Protein AF-A0AAD8INX2-F1 (afdb_monomer_lite)

Organism: NCBI:txid360622

Foldseek 3Di:
DDDDDDDDPPDDDDDDDDDDDDDDDDDDDDDDDDCPVPPPVPDDDDDDDPDPDDPPPPPDPDDAQVSLVVLVVQQVVQDDPLDHDPPSLVVSCVVSVHDSVLSVLLSVQQVPDDPPDRRSGDPCVPVPDDDQDDQDPVLVVVDDPVQLQDLVSVCVSRVHDSVSSVVCQVPPPPRDHDDDPPDDDDDPVRPDD

InterPro domains:
  IPR056671 Domain of unknown function DUF7769 [PF24964] (63-115)

Sequence (193 aa):
MSLSHNFDLNLPPVEDNQEIFQNDEAYTEEEGSNNVHLFDLNIPLEDDSEEDHPPIIKRTNMLSNEERRLVYLALLRRSTNKKLRQGTIPDIAQLFSISKHTVSCIWKQSKNTRDGVVDVSHHKTKNCGRKRITIDREQFKSIPLSKRTTIRSLACATDVSKSALHRKVQSDDDIRRHTNPVKPLLKDANKKA

Secondary structure (DSSP, 8-state):
--------TT------------------------------TT----------PPP---------HHHHHHHHHHHHHTEETTEEPTTHHHHHHHHHT--HHHHHHHHHHHHT--SSS-----GGGTS-SPPPPPPPHHHHHHS-GGGGSSHHHHHHHHT--HHHHHHHHHH-TTSPPPP----PPPPGGGS--

pLDDT: mean 73.91, std 21.22, range [28.64, 96.44]

Radius of gyration: 34.99 Å; chains: 1; bounding box: 86×57×90 Å

Structure (mmCIF, N/CA/C/O backbone):
data_AF-A0AAD8INX2-F1
#
_entry.id   AF-A0AAD8INX2-F1
#
loop_
_atom_site.group_PDB
_atom_site.id
_atom_site.type_symbol
_atom_site.label_atom_id
_atom_site.label_alt_id
_atom_site.label_comp_id
_atom_site.label_asym_id
_atom_site.label_entity_id
_atom_site.label_seq_id
_atom_site.pdbx_PDB_ins_code
_atom_site.Cartn_x
_atom_site.Cartn_y
_atom_site.Cartn_z
_atom_site.occupancy
_atom_site.B_iso_or_equiv
_atom_site.auth_seq_id
_atom_site.auth_comp_id
_atom_site.auth_asym_id
_atom_site.auth_atom_id
_atom_site.pdbx_PDB_model_num
ATOM 1 N N . MET A 1 1 ? -20.392 17.658 -37.096 1.00 36.19 1 MET A N 1
ATOM 2 C CA . MET A 1 1 ? -20.262 19.131 -37.143 1.00 36.19 1 MET A CA 1
ATOM 3 C C . MET A 1 1 ? -18.885 19.489 -36.605 1.00 36.19 1 MET A C 1
ATOM 5 O O . MET A 1 1 ? -18.400 18.786 -35.729 1.00 36.19 1 MET A O 1
ATOM 9 N N . SER A 1 2 ? -18.219 20.431 -37.266 1.00 37.84 2 SER A N 1
ATOM 10 C CA . SER A 1 2 ? -16.765 20.605 -37.337 1.00 37.84 2 SER A CA 1
ATOM 11 C C . SER A 1 2 ? -16.081 21.064 -36.046 1.00 37.84 2 SER A C 1
ATOM 13 O O . SER A 1 2 ? -16.676 21.737 -35.211 1.00 37.84 2 SER A O 1
ATOM 15 N N . LEU A 1 3 ? -14.784 20.751 -35.962 1.00 41.69 3 LEU A N 1
ATOM 16 C CA . LEU A 1 3 ? -13.789 21.435 -35.135 1.00 41.69 3 LEU A CA 1
ATOM 17 C C . LEU A 1 3 ? -13.798 22.944 -35.429 1.00 41.69 3 LEU A C 1
ATOM 19 O O . LEU A 1 3 ? -13.676 23.334 -36.589 1.00 41.69 3 LEU A O 1
ATOM 23 N N . SER A 1 4 ? -13.854 23.777 -34.393 1.00 43.41 4 SER A N 1
ATOM 24 C CA . SER A 1 4 ? -13.372 25.160 -34.453 1.00 43.41 4 SER A CA 1
ATOM 25 C C . SER A 1 4 ? -12.186 25.295 -33.502 1.00 43.41 4 SER A C 1
ATOM 27 O O . SER A 1 4 ? -12.334 25.394 -32.284 1.00 43.41 4 SER A O 1
ATOM 29 N N . HIS A 1 5 ? -11.000 25.216 -34.095 1.00 47.69 5 HIS A N 1
ATOM 30 C CA . HIS A 1 5 ? -9.721 25.580 -33.506 1.00 47.69 5 HIS A CA 1
ATOM 31 C C . HIS A 1 5 ? -9.668 27.115 -33.512 1.00 47.69 5 HIS A C 1
ATOM 33 O O . HIS A 1 5 ? -9.623 27.712 -34.585 1.00 47.69 5 HIS A O 1
ATOM 39 N N . ASN A 1 6 ? -9.763 27.762 -32.349 1.00 43.44 6 ASN A N 1
ATOM 40 C CA . ASN A 1 6 ? -9.632 29.217 -32.269 1.00 43.44 6 ASN A CA 1
ATOM 41 C C . ASN A 1 6 ? -8.147 29.586 -32.347 1.00 43.44 6 ASN A C 1
ATOM 43 O O . ASN A 1 6 ? -7.390 29.338 -31.412 1.00 43.44 6 ASN A O 1
ATOM 47 N N . PHE A 1 7 ? -7.755 30.139 -33.492 1.00 44.44 7 PHE A N 1
ATOM 48 C CA . PHE A 1 7 ? -6.472 30.790 -33.737 1.00 44.44 7 PHE A CA 1
ATOM 49 C C . PHE A 1 7 ? -6.628 32.262 -33.328 1.00 44.44 7 PHE A C 1
ATOM 51 O O . PHE A 1 7 ? -7.460 32.964 -33.902 1.00 44.44 7 PHE A O 1
ATOM 58 N N . ASP A 1 8 ? -5.894 32.715 -32.313 1.00 62.09 8 ASP A N 1
ATOM 59 C CA . ASP A 1 8 ? -5.900 34.123 -31.906 1.00 62.09 8 ASP A CA 1
ATOM 60 C C . ASP A 1 8 ? -4.952 34.918 -32.817 1.00 62.09 8 ASP A C 1
ATOM 62 O O . ASP A 1 8 ? -3.753 34.647 -32.881 1.00 62.09 8 ASP A O 1
ATOM 66 N N . LEU A 1 9 ? -5.521 35.858 -33.572 1.00 51.78 9 LEU A N 1
ATOM 67 C CA . LEU A 1 9 ? -4.862 36.650 -34.616 1.00 51.78 9 LEU A CA 1
ATOM 68 C C . LEU A 1 9 ? -4.171 37.916 -34.082 1.00 51.78 9 LEU A C 1
ATOM 70 O O . LEU A 1 9 ? -3.700 38.722 -34.880 1.00 51.78 9 LEU A O 1
ATOM 74 N N . ASN A 1 10 ? -4.095 38.106 -32.762 1.00 56.38 10 ASN A N 1
ATOM 75 C CA . ASN A 1 10 ? -3.496 39.305 -32.164 1.00 56.38 10 ASN A CA 1
ATOM 76 C C . ASN A 1 10 ? -2.087 39.099 -31.591 1.00 56.38 10 ASN A C 1
ATOM 78 O O . ASN A 1 10 ? -1.625 39.918 -30.799 1.00 56.38 10 ASN A O 1
ATOM 82 N N . LEU A 1 11 ? -1.382 38.035 -31.983 1.00 53.94 11 LEU A N 1
ATOM 83 C CA . LEU A 1 11 ? 0.027 37.877 -31.633 1.00 53.94 11 LEU A CA 1
ATOM 84 C C . LEU A 1 11 ? 0.895 38.661 -32.639 1.00 53.94 11 LEU A C 1
ATOM 86 O O . LEU A 1 11 ? 0.900 38.302 -33.819 1.00 53.94 11 LEU A O 1
ATOM 90 N N . PRO A 1 12 ? 1.608 39.728 -32.230 1.00 52.81 12 PRO A N 1
ATOM 91 C CA . PRO A 1 12 ? 2.516 40.426 -33.131 1.00 52.81 12 PRO A CA 1
ATOM 92 C C . PRO A 1 12 ? 3.715 39.528 -33.496 1.00 52.81 12 PRO A C 1
ATOM 94 O O . PRO A 1 12 ? 4.142 38.708 -32.676 1.00 52.81 12 PRO A O 1
ATOM 97 N N . PRO A 1 13 ? 4.242 39.653 -34.726 1.00 46.38 13 PRO A N 1
ATOM 98 C CA . PRO A 1 13 ? 5.286 38.781 -35.251 1.00 46.38 13 PRO A CA 1
ATOM 99 C C . PRO A 1 13 ? 6.597 38.938 -34.472 1.00 46.38 13 PRO A C 1
ATOM 101 O O . PRO A 1 13 ? 7.020 40.045 -34.149 1.00 46.38 13 PRO A O 1
ATOM 104 N N . VAL A 1 14 ? 7.243 37.806 -34.191 1.00 50.34 14 VAL A N 1
ATOM 105 C CA . VAL A 1 14 ? 8.617 37.758 -33.685 1.00 50.34 14 VAL A CA 1
ATOM 106 C C . VAL A 1 14 ? 9.539 38.148 -34.836 1.00 50.34 14 VAL A C 1
ATOM 108 O O . VAL A 1 14 ? 9.618 37.425 -35.827 1.00 50.34 14 VAL A O 1
ATOM 111 N N . GLU A 1 15 ? 10.206 39.293 -34.720 1.00 42.84 15 GLU A N 1
ATOM 112 C CA . GLU A 1 15 ? 11.311 39.651 -35.607 1.00 42.84 15 GLU A CA 1
ATOM 113 C C . GLU A 1 15 ? 12.609 39.041 -35.069 1.00 42.84 15 GLU A C 1
ATOM 115 O O . GLU A 1 15 ? 13.118 39.434 -34.018 1.00 42.84 15 GLU A O 1
ATOM 120 N N . ASP A 1 16 ? 13.128 38.061 -35.807 1.00 42.16 16 ASP A N 1
ATOM 121 C CA . ASP A 1 16 ? 14.517 37.625 -35.728 1.00 42.16 16 ASP A CA 1
ATOM 122 C C . ASP A 1 16 ? 15.415 38.742 -36.275 1.00 42.16 16 ASP A C 1
ATOM 124 O O . ASP A 1 16 ? 15.343 39.061 -37.459 1.00 42.16 16 ASP A O 1
ATOM 128 N N . ASN A 1 17 ? 16.305 39.288 -35.445 1.00 36.12 17 ASN A N 1
ATOM 129 C CA . ASN A 1 17 ? 17.474 40.031 -35.914 1.00 36.12 17 ASN A CA 1
ATOM 130 C C . ASN A 1 17 ? 18.717 39.566 -35.143 1.00 36.12 17 ASN A C 1
ATOM 132 O O . ASN A 1 17 ? 18.840 39.761 -33.933 1.00 36.12 17 ASN A O 1
ATOM 136 N N . GLN A 1 18 ? 19.628 38.921 -35.873 1.00 40.44 18 GLN A N 1
ATOM 137 C CA . GLN A 1 18 ? 21.014 38.667 -35.483 1.00 40.44 18 GLN A CA 1
ATOM 138 C C . GLN A 1 18 ? 21.869 39.881 -35.872 1.00 40.44 18 GLN A C 1
ATOM 140 O O . GLN A 1 18 ? 21.828 40.264 -37.032 1.00 40.44 18 GLN A O 1
ATOM 145 N N . GLU A 1 19 ? 22.669 40.418 -34.945 1.00 34.19 19 GLU A N 1
ATOM 146 C CA . GLU A 1 19 ? 23.957 41.116 -35.172 1.00 34.19 19 GLU A CA 1
ATOM 147 C C . GLU A 1 19 ? 24.598 41.354 -33.784 1.00 34.19 19 GLU A C 1
ATOM 149 O O . GLU A 1 19 ? 24.021 42.012 -32.925 1.00 34.19 19 GLU A O 1
ATOM 154 N N . ILE A 1 20 ? 25.573 40.538 -33.365 1.00 35.97 20 ILE A N 1
ATOM 155 C CA . ILE A 1 20 ? 27.030 40.788 -33.405 1.00 35.97 20 ILE A CA 1
ATOM 156 C C . ILE A 1 20 ? 27.416 42.188 -32.902 1.00 35.97 20 ILE A C 1
ATOM 158 O O . ILE A 1 20 ? 27.349 43.146 -33.657 1.00 35.97 20 ILE A O 1
ATOM 162 N N . PHE A 1 21 ? 27.960 42.272 -31.682 1.00 30.06 21 PHE A N 1
ATOM 163 C CA . PHE A 1 21 ? 29.012 43.238 -31.356 1.00 30.06 21 PHE A CA 1
ATOM 164 C C . PHE A 1 21 ? 30.047 42.599 -30.426 1.00 30.06 21 PHE A C 1
ATOM 166 O O . PHE A 1 21 ? 29.717 41.948 -29.435 1.00 30.06 21 PHE A O 1
ATOM 173 N N . GLN A 1 22 ? 31.298 42.763 -30.845 1.00 34.19 22 GLN A N 1
ATOM 174 C CA . GLN A 1 22 ? 32.538 42.344 -30.208 1.00 34.19 22 GLN A CA 1
ATOM 175 C C . GLN A 1 22 ? 32.698 42.962 -28.817 1.00 34.19 22 GLN A C 1
ATOM 177 O O . GLN A 1 22 ? 32.300 44.104 -28.617 1.00 34.19 22 GLN A O 1
ATOM 182 N N . ASN A 1 23 ? 33.349 42.231 -27.910 1.00 37.22 23 ASN A N 1
ATOM 183 C CA . ASN A 1 23 ? 34.320 42.794 -26.973 1.00 37.22 23 ASN A CA 1
ATOM 184 C C . ASN A 1 23 ? 35.312 41.691 -26.575 1.00 37.22 23 ASN A C 1
ATOM 186 O O . ASN A 1 23 ? 34.950 40.712 -25.923 1.00 37.22 23 ASN A O 1
ATOM 190 N N . ASP A 1 24 ? 36.544 41.873 -27.040 1.00 36.56 24 ASP A N 1
ATOM 191 C CA . ASP A 1 24 ? 37.751 41.155 -26.648 1.00 36.56 24 ASP A CA 1
ATOM 192 C C . ASP A 1 24 ? 38.276 41.698 -25.303 1.00 36.56 24 ASP A C 1
ATOM 194 O O . ASP A 1 24 ? 38.221 42.905 -25.096 1.00 36.56 24 ASP A O 1
ATOM 198 N N . GLU A 1 25 ? 38.786 40.812 -24.432 1.00 39.31 25 GLU A N 1
ATOM 199 C CA . GLU A 1 25 ? 39.902 40.969 -23.454 1.00 39.31 25 GLU A CA 1
ATOM 200 C C . GLU A 1 25 ? 39.732 39.907 -22.339 1.00 39.31 25 GLU A C 1
ATOM 202 O O . GLU A 1 25 ? 38.832 40.000 -21.514 1.00 39.31 25 GLU A O 1
ATOM 207 N N . ALA A 1 26 ? 40.351 38.722 -22.410 1.00 38.25 26 ALA A N 1
ATOM 208 C CA . ALA A 1 26 ? 41.757 38.353 -22.162 1.00 38.25 26 ALA A CA 1
ATOM 209 C C . ALA A 1 26 ? 42.073 37.953 -20.693 1.00 38.25 26 ALA A C 1
ATOM 211 O O . ALA A 1 26 ? 41.695 38.644 -19.757 1.00 38.25 26 ALA A O 1
ATOM 212 N N . TYR A 1 27 ? 42.863 36.867 -20.578 1.00 28.64 27 TYR A N 1
ATOM 213 C CA . TYR A 1 27 ? 43.728 36.392 -19.471 1.00 28.64 27 TYR A CA 1
ATOM 214 C C . TYR A 1 27 ? 43.384 35.100 -18.671 1.00 28.64 27 TYR A C 1
ATOM 216 O O . TYR A 1 27 ? 42.671 35.118 -17.675 1.00 28.64 27 TYR A O 1
ATOM 224 N N . THR A 1 28 ? 44.073 34.023 -19.109 1.00 35.16 28 THR A N 1
ATOM 225 C CA . THR A 1 28 ? 44.865 32.975 -18.390 1.00 35.16 28 THR A CA 1
ATOM 226 C C . THR A 1 28 ? 44.221 31.909 -17.476 1.00 35.16 28 THR A C 1
ATOM 228 O O . THR A 1 28 ? 43.770 32.207 -16.377 1.00 35.16 28 THR A O 1
ATOM 231 N N . GLU A 1 29 ? 44.275 30.639 -17.936 1.00 36.59 29 GLU A N 1
ATOM 232 C CA . GLU A 1 29 ? 45.078 29.499 -17.394 1.00 36.59 29 GLU A CA 1
ATOM 233 C C . GLU A 1 29 ? 45.686 29.709 -15.984 1.00 36.59 29 GLU A C 1
ATOM 235 O O . GLU A 1 29 ? 46.294 30.742 -15.738 1.00 36.59 29 GLU A O 1
ATOM 240 N N . GLU A 1 30 ? 45.633 28.818 -14.988 1.00 36.62 30 GLU A N 1
ATOM 241 C CA . GLU A 1 30 ? 45.786 27.355 -14.927 1.00 36.62 30 GLU A CA 1
ATOM 242 C C . GLU A 1 30 ? 45.626 26.914 -13.444 1.00 36.62 30 GLU A C 1
ATOM 244 O O . GLU A 1 30 ? 45.461 27.753 -12.555 1.00 36.62 30 GLU A O 1
ATOM 249 N N . GLU A 1 31 ? 45.781 25.610 -13.199 1.00 34.22 31 GLU A N 1
ATOM 250 C CA . GLU A 1 31 ? 46.030 24.936 -11.911 1.00 34.22 31 GLU A CA 1
ATOM 251 C C . GLU A 1 31 ? 44.830 24.444 -11.086 1.00 34.22 31 GLU A C 1
ATOM 253 O O . GLU A 1 31 ? 44.080 25.165 -10.423 1.00 34.22 31 GLU A O 1
ATOM 258 N N . GLY A 1 32 ? 44.732 23.115 -11.047 1.00 39.78 32 GLY A N 1
ATOM 259 C CA . GLY A 1 32 ? 43.948 22.409 -10.056 1.00 39.78 32 GLY A CA 1
ATOM 260 C C . GLY A 1 32 ? 44.499 22.590 -8.644 1.00 39.78 32 GLY A C 1
ATOM 261 O O . GLY A 1 32 ? 45.693 22.745 -8.404 1.00 39.78 32 GLY A O 1
ATOM 262 N N . SER A 1 33 ? 43.614 22.450 -7.667 1.00 32.44 33 SER A N 1
ATOM 263 C CA . SER A 1 33 ? 44.009 21.945 -6.362 1.00 32.44 33 SER A CA 1
ATOM 264 C C . SER A 1 33 ? 42.824 21.341 -5.642 1.00 32.44 33 SER A C 1
ATOM 266 O O . SER A 1 33 ? 41.739 21.909 -5.534 1.00 32.44 33 SER A O 1
ATOM 268 N N . ASN A 1 34 ? 43.085 20.133 -5.160 1.00 42.56 34 ASN A N 1
ATOM 269 C CA . ASN A 1 34 ? 42.299 19.400 -4.195 1.00 42.56 34 ASN A CA 1
ATOM 270 C C . ASN A 1 34 ? 41.909 20.325 -3.042 1.00 42.56 34 ASN A C 1
ATOM 272 O O . ASN A 1 34 ? 42.786 20.798 -2.325 1.00 42.56 34 ASN A O 1
ATOM 276 N N . ASN A 1 35 ? 40.614 20.515 -2.802 1.00 32.94 35 ASN A N 1
ATOM 277 C CA . ASN A 1 35 ? 40.170 20.996 -1.503 1.00 32.94 35 ASN A CA 1
ATOM 278 C C . ASN A 1 35 ? 39.563 19.819 -0.743 1.00 32.94 35 ASN A C 1
ATOM 280 O O . ASN A 1 35 ? 38.354 19.594 -0.708 1.00 32.94 35 ASN A O 1
ATOM 284 N N . VAL A 1 36 ? 40.467 19.015 -0.177 1.00 37.38 36 VAL A N 1
ATOM 285 C CA . VAL A 1 36 ? 40.175 18.258 1.035 1.00 37.38 36 VAL A CA 1
ATOM 286 C C . VAL A 1 36 ? 39.813 19.326 2.058 1.00 37.38 36 VAL A C 1
ATOM 288 O O . VAL A 1 36 ? 40.704 19.969 2.604 1.00 37.38 36 VAL A O 1
ATOM 291 N N . HIS A 1 37 ? 38.517 19.575 2.250 1.00 40.03 37 HIS A N 1
ATOM 292 C CA . HIS A 1 37 ? 38.049 20.481 3.289 1.00 40.03 37 HIS A CA 1
ATOM 293 C C . HIS A 1 37 ? 38.367 19.823 4.633 1.00 40.03 37 HIS A C 1
ATOM 295 O O . HIS A 1 37 ? 37.589 19.041 5.184 1.00 40.03 37 HIS A O 1
ATOM 301 N N . LEU A 1 38 ? 39.587 20.084 5.090 1.00 37.12 38 LEU A N 1
ATOM 302 C CA . LEU A 1 38 ? 40.112 19.793 6.405 1.00 37.12 38 LEU A CA 1
ATOM 303 C C . LEU A 1 38 ? 39.133 20.418 7.402 1.00 37.12 38 LEU A C 1
ATOM 305 O O . LEU A 1 38 ? 39.042 21.635 7.511 1.00 37.12 38 LEU A O 1
ATOM 309 N N . PHE A 1 39 ? 38.317 19.577 8.037 1.00 35.44 39 PHE A N 1
ATOM 310 C CA . PHE A 1 39 ? 37.415 19.980 9.110 1.00 35.44 39 PHE A CA 1
ATOM 311 C C . PHE A 1 39 ? 38.264 20.490 10.279 1.00 35.44 39 PHE A C 1
ATOM 313 O O . PHE A 1 39 ? 38.694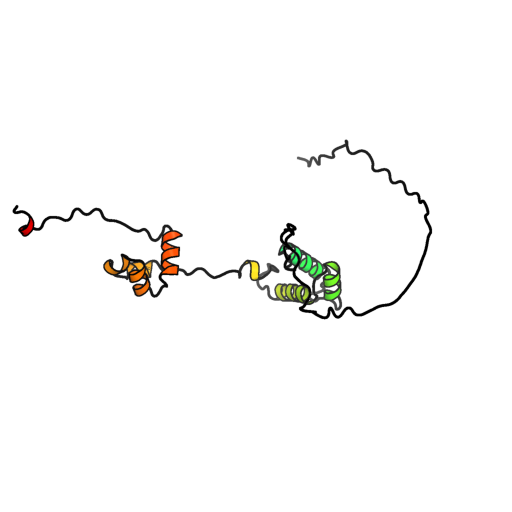 19.709 11.127 1.00 35.44 39 PHE A O 1
ATOM 320 N N . ASP A 1 40 ? 38.534 21.791 10.294 1.00 44.66 40 ASP A N 1
ATOM 321 C CA . ASP A 1 40 ? 39.077 22.482 11.452 1.00 44.66 40 ASP A CA 1
ATOM 322 C C . ASP A 1 40 ? 37.907 22.824 12.386 1.00 44.66 40 ASP A C 1
ATOM 324 O O . ASP A 1 40 ? 37.022 23.612 12.056 1.00 44.66 40 ASP A O 1
ATOM 328 N N . LEU A 1 41 ? 37.856 22.149 13.534 1.00 44.00 41 LEU A N 1
ATOM 329 C CA . LEU A 1 41 ? 36.779 22.233 14.530 1.00 44.00 41 LEU A CA 1
ATOM 330 C C . LEU A 1 41 ? 36.831 23.516 15.374 1.00 44.00 41 LEU A C 1
ATOM 332 O O . LEU A 1 41 ? 36.110 23.615 16.365 1.00 44.00 41 LEU A O 1
ATOM 336 N N . ASN A 1 42 ? 37.677 24.479 15.008 1.00 52.84 42 ASN A N 1
ATOM 337 C CA . ASN A 1 42 ? 37.974 25.636 15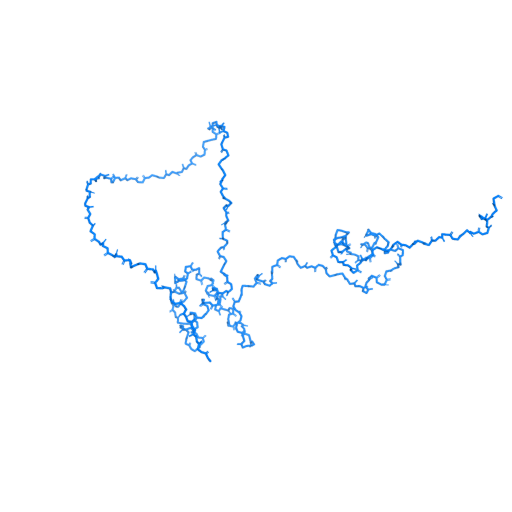.842 1.00 52.84 42 ASN A CA 1
ATOM 338 C C . ASN A 1 42 ? 37.598 26.993 15.229 1.00 52.84 42 ASN A C 1
ATOM 340 O O . ASN A 1 42 ? 38.103 28.016 15.686 1.00 52.84 42 ASN A O 1
ATOM 344 N N . ILE A 1 43 ? 36.695 27.030 14.244 1.00 48.00 43 ILE A N 1
ATOM 345 C CA . ILE A 1 43 ? 36.092 28.292 13.790 1.00 48.00 43 ILE A CA 1
ATOM 346 C C . ILE A 1 43 ? 34.903 28.629 14.710 1.00 48.00 43 ILE A C 1
ATOM 348 O O . ILE A 1 43 ? 33.956 27.839 14.778 1.00 48.00 43 ILE A O 1
ATOM 352 N N . PRO A 1 44 ? 34.936 29.763 15.438 1.00 42.09 44 PRO A N 1
ATOM 353 C CA . PRO A 1 44 ? 33.827 30.210 16.275 1.00 42.09 44 PRO A CA 1
ATOM 354 C C . PRO A 1 44 ? 32.563 30.445 15.440 1.00 42.09 44 PRO A C 1
ATOM 356 O O . PRO A 1 44 ? 32.613 31.092 14.398 1.00 42.09 44 PRO A O 1
ATOM 359 N N . LEU A 1 45 ? 31.438 29.899 15.905 1.00 47.72 45 LEU A N 1
ATOM 360 C CA . LEU A 1 45 ? 30.111 30.124 15.333 1.00 47.72 45 LEU A CA 1
ATOM 361 C C . LEU A 1 45 ? 29.740 31.602 15.496 1.00 47.72 45 LEU A C 1
ATOM 363 O O . LEU A 1 45 ? 29.472 32.041 16.615 1.00 47.72 45 LEU A O 1
ATOM 367 N N . GLU A 1 46 ? 29.746 32.350 14.395 1.00 49.94 46 GLU A N 1
ATOM 368 C CA . GLU A 1 46 ? 29.129 33.674 14.336 1.00 49.94 46 GLU A CA 1
ATOM 369 C C . GLU A 1 46 ? 27.649 33.569 13.938 1.00 49.94 46 GLU A C 1
ATOM 371 O O . GLU A 1 46 ? 27.231 32.658 13.225 1.00 49.94 46 GLU A O 1
ATOM 376 N N . ASP A 1 47 ? 26.905 34.504 14.516 1.00 43.91 47 ASP A N 1
ATOM 377 C CA . ASP A 1 47 ? 25.474 34.587 14.802 1.00 43.91 47 ASP A CA 1
ATOM 378 C C . ASP A 1 47 ? 24.514 34.572 13.591 1.00 43.91 47 ASP A C 1
ATOM 380 O O . ASP A 1 47 ? 24.877 34.834 12.444 1.00 43.91 47 ASP A O 1
ATOM 384 N N . ASP A 1 48 ? 23.260 34.278 13.925 1.00 48.22 48 ASP A N 1
ATOM 385 C CA . ASP A 1 48 ? 22.059 34.035 13.135 1.00 48.22 48 ASP A CA 1
ATOM 386 C C . ASP A 1 48 ? 21.794 35.005 11.960 1.00 48.22 48 ASP A C 1
ATOM 388 O O . ASP A 1 48 ? 21.555 36.201 12.130 1.00 48.22 48 ASP A O 1
ATOM 392 N N . SER A 1 49 ? 21.652 34.449 10.752 1.00 44.75 49 SER A N 1
ATOM 393 C CA . SER A 1 49 ? 20.697 34.978 9.767 1.00 44.75 49 SER A CA 1
ATOM 394 C C . SER A 1 49 ? 19.887 33.829 9.159 1.00 44.75 49 SER A C 1
ATOM 396 O O . SER A 1 49 ? 20.408 32.957 8.463 1.00 44.75 49 SER A O 1
ATOM 398 N N . GLU A 1 50 ? 18.594 33.803 9.491 1.00 56.22 50 GLU A N 1
ATOM 399 C CA . GLU A 1 50 ? 17.589 32.886 8.950 1.00 56.22 50 GLU A CA 1
ATOM 400 C C . GLU A 1 50 ? 17.358 33.179 7.456 1.00 56.22 50 GLU A C 1
ATOM 402 O O . GLU A 1 50 ? 16.440 33.902 7.076 1.00 56.22 50 GLU A O 1
ATOM 407 N N . GLU A 1 51 ? 18.197 32.631 6.580 1.00 49.66 51 GLU A N 1
ATOM 408 C CA . GLU A 1 51 ? 17.879 32.563 5.153 1.00 49.66 51 GLU A CA 1
ATOM 409 C C . GLU A 1 51 ? 16.860 31.432 4.933 1.00 49.66 51 GLU A C 1
ATOM 411 O O . GLU A 1 51 ? 17.175 30.243 5.054 1.00 49.66 51 GLU A O 1
ATOM 416 N N . ASP A 1 52 ? 15.619 31.817 4.617 1.00 57.69 52 ASP A N 1
ATOM 417 C CA . ASP A 1 52 ? 14.505 30.957 4.200 1.00 57.69 52 ASP A CA 1
ATOM 418 C C . ASP A 1 52 ? 14.878 30.173 2.924 1.00 57.69 52 ASP A C 1
ATOM 420 O O . ASP A 1 52 ? 14.498 30.497 1.794 1.00 57.69 52 ASP A O 1
ATOM 424 N N . HIS A 1 53 ? 15.651 29.100 3.079 1.00 54.34 53 HIS A N 1
ATOM 425 C CA . HIS A 1 53 ? 15.915 28.183 1.984 1.00 54.34 53 HIS A CA 1
ATOM 426 C C . HIS A 1 53 ? 14.612 27.449 1.625 1.00 54.34 53 HIS A C 1
ATOM 428 O O . HIS A 1 53 ? 14.059 26.726 2.464 1.00 54.34 53 HIS A O 1
ATOM 434 N N . PRO A 1 54 ? 14.109 27.571 0.377 1.00 61.16 54 PRO A N 1
ATOM 435 C CA . PRO A 1 54 ? 12.901 26.872 -0.037 1.00 61.16 54 PRO A CA 1
ATOM 436 C C . PRO A 1 54 ? 13.095 25.366 0.166 1.00 61.16 54 PRO A C 1
ATOM 438 O O . PRO A 1 54 ? 14.205 24.859 -0.040 1.00 61.16 54 PRO A O 1
ATOM 441 N N . PRO A 1 55 ? 12.041 24.621 0.552 1.00 56.56 55 PRO A N 1
ATOM 442 C CA . PRO A 1 55 ? 12.176 23.207 0.850 1.00 56.56 55 PRO A CA 1
ATOM 443 C C . PRO A 1 55 ? 12.801 22.513 -0.356 1.00 56.56 55 PRO A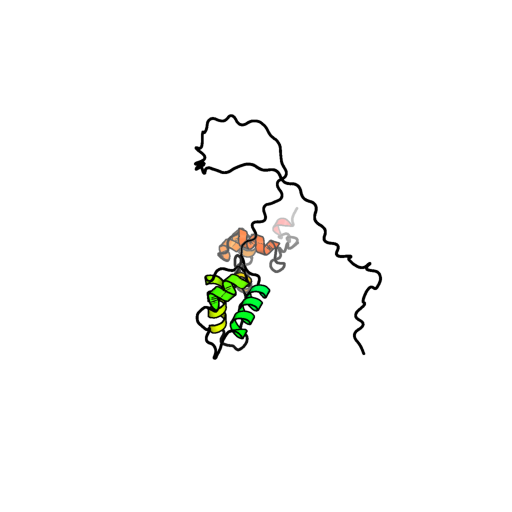 C 1
ATOM 445 O O . PRO A 1 55 ? 12.220 22.486 -1.443 1.00 56.56 55 PRO A O 1
ATOM 448 N N . ILE A 1 56 ? 13.999 21.955 -0.168 1.00 55.19 56 ILE A N 1
ATOM 449 C CA . ILE A 1 56 ? 14.676 21.151 -1.183 1.00 55.19 56 ILE A CA 1
ATOM 450 C C . ILE A 1 56 ? 13.827 19.892 -1.369 1.00 55.19 56 ILE A C 1
ATOM 452 O O . ILE A 1 56 ? 14.028 18.866 -0.711 1.00 55.19 56 ILE A O 1
ATOM 456 N N . ILE A 1 57 ? 12.833 19.962 -2.257 1.00 57.53 57 ILE A N 1
ATOM 457 C CA . ILE A 1 57 ? 12.057 18.803 -2.679 1.00 57.53 57 ILE A CA 1
ATOM 458 C C . ILE A 1 57 ? 13.028 17.940 -3.477 1.00 57.53 57 ILE A C 1
ATOM 460 O O . ILE A 1 57 ? 13.225 18.128 -4.679 1.00 57.53 57 ILE A O 1
ATOM 464 N N . LYS A 1 58 ? 13.657 16.979 -2.796 1.00 52.88 58 LYS A N 1
ATOM 465 C CA . LYS A 1 58 ? 14.400 15.903 -3.445 1.00 52.88 58 LYS A CA 1
ATOM 466 C C . LYS A 1 58 ? 13.394 15.123 -4.284 1.00 52.88 58 LYS A C 1
ATOM 468 O O . LYS A 1 58 ? 12.724 14.220 -3.782 1.00 52.88 58 LYS A O 1
ATOM 473 N N . ARG A 1 59 ? 13.253 15.492 -5.559 1.00 53.44 59 ARG A N 1
ATOM 474 C CA . ARG A 1 59 ? 12.497 14.707 -6.532 1.00 53.44 59 ARG A CA 1
ATOM 475 C C . ARG A 1 59 ? 13.153 13.337 -6.552 1.00 53.44 59 ARG A C 1
ATOM 477 O O . ARG A 1 59 ? 14.277 13.181 -7.021 1.00 53.44 59 ARG A O 1
ATOM 484 N N . THR A 1 60 ? 12.495 12.336 -5.976 1.00 58.31 60 THR A N 1
ATOM 485 C CA . THR A 1 60 ? 12.931 10.960 -6.183 1.00 58.31 60 THR A CA 1
ATOM 486 C C . THR A 1 60 ? 12.919 10.741 -7.691 1.00 58.31 60 THR A C 1
ATOM 488 O O . THR A 1 60 ? 11.895 11.029 -8.306 1.00 58.31 60 THR A O 1
ATOM 491 N N . ASN A 1 61 ? 14.018 10.253 -8.276 1.00 68.25 61 ASN A N 1
ATOM 492 C CA . ASN A 1 61 ? 14.143 9.857 -9.691 1.00 68.25 61 ASN A CA 1
ATOM 493 C C . ASN A 1 61 ? 13.224 8.657 -10.037 1.00 68.25 61 ASN A C 1
ATOM 495 O O . ASN A 1 61 ? 13.644 7.654 -10.615 1.00 68.25 61 ASN A O 1
ATOM 499 N N . MET A 1 62 ? 11.968 8.699 -9.599 1.00 79.94 62 MET A N 1
ATOM 500 C CA . MET A 1 62 ? 10.946 7.704 -9.850 1.00 79.94 62 MET A CA 1
ATOM 501 C C . MET A 1 62 ? 10.161 8.128 -11.080 1.00 79.94 62 MET A C 1
ATOM 503 O O . MET A 1 62 ? 9.435 9.114 -11.056 1.00 79.94 62 MET A O 1
ATOM 507 N N . LEU A 1 63 ? 10.302 7.333 -12.135 1.00 86.94 63 LEU A N 1
ATOM 508 C CA . LEU A 1 63 ? 9.578 7.518 -13.381 1.00 86.94 63 LEU A CA 1
ATOM 509 C C . LEU A 1 63 ? 8.070 7.347 -13.150 1.00 86.94 63 LEU A C 1
ATOM 511 O O . LEU A 1 63 ? 7.645 6.329 -12.581 1.00 86.94 63 LEU A O 1
ATOM 515 N N . SER A 1 64 ? 7.274 8.314 -13.602 1.00 90.62 64 SER A N 1
ATOM 516 C CA . SER A 1 64 ? 5.814 8.241 -13.551 1.00 90.62 64 SER A CA 1
ATOM 517 C C . SER A 1 64 ? 5.289 7.083 -14.408 1.00 90.62 64 SER A C 1
ATOM 519 O O . SER A 1 64 ? 5.971 6.559 -15.291 1.00 90.62 64 SER A O 1
ATOM 521 N N . ASN A 1 65 ? 4.052 6.650 -14.155 1.00 91.69 65 ASN A N 1
ATOM 522 C CA . ASN A 1 65 ? 3.460 5.543 -14.911 1.00 91.69 65 ASN A CA 1
ATOM 523 C C . ASN A 1 65 ? 3.297 5.866 -16.403 1.00 91.69 65 ASN A C 1
ATOM 525 O O . ASN A 1 65 ? 3.461 4.969 -17.229 1.00 91.69 65 ASN A O 1
ATOM 529 N N . GLU A 1 66 ? 3.034 7.129 -16.743 1.00 92.31 66 GLU A N 1
ATOM 530 C CA . GLU A 1 66 ? 2.924 7.567 -18.136 1.00 92.31 66 GLU A CA 1
ATOM 531 C C . GLU A 1 66 ? 4.289 7.537 -18.829 1.00 92.31 66 GLU A C 1
ATOM 533 O O . GLU A 1 66 ? 4.446 6.922 -19.880 1.00 92.31 66 GLU A O 1
ATOM 538 N N . GLU A 1 67 ? 5.331 8.070 -18.192 1.00 92.94 67 GLU A N 1
ATOM 539 C CA . GLU A 1 67 ? 6.694 8.007 -18.729 1.00 92.94 67 GLU A CA 1
ATOM 540 C C . GLU A 1 67 ? 7.192 6.556 -18.880 1.00 92.94 67 GLU A C 1
ATOM 542 O O . GLU A 1 67 ? 7.809 6.205 -19.888 1.00 92.94 67 GLU A O 1
ATOM 547 N N . ARG A 1 68 ? 6.866 5.663 -17.931 1.00 94.31 68 ARG A N 1
ATOM 548 C CA . ARG A 1 68 ? 7.151 4.217 -18.053 1.00 94.31 68 ARG A CA 1
ATOM 549 C C . ARG A 1 68 ? 6.466 3.606 -19.273 1.00 94.31 68 ARG A C 1
ATOM 551 O O . ARG A 1 68 ? 7.064 2.766 -19.953 1.00 94.31 68 ARG A O 1
ATOM 558 N N . ARG A 1 69 ? 5.234 4.029 -19.563 1.00 94.38 69 ARG A N 1
ATOM 559 C CA . ARG A 1 69 ? 4.485 3.609 -20.750 1.00 94.38 69 ARG A CA 1
ATOM 560 C C . ARG A 1 69 ? 5.130 4.134 -22.032 1.00 94.38 69 ARG A C 1
ATOM 562 O O . ARG A 1 69 ? 5.281 3.359 -22.974 1.00 94.38 69 ARG A O 1
ATOM 569 N N . LEU A 1 70 ? 5.583 5.386 -22.061 1.00 95.19 70 LEU A N 1
ATOM 570 C CA . LEU A 1 70 ? 6.304 5.958 -23.205 1.00 95.19 70 LEU A CA 1
ATOM 571 C C . LEU A 1 70 ? 7.610 5.207 -23.498 1.00 95.19 70 LEU A C 1
ATOM 573 O O . LEU A 1 70 ? 7.864 4.840 -24.648 1.00 95.19 70 LEU A O 1
ATOM 577 N N . VAL A 1 71 ? 8.394 4.893 -22.461 1.00 95.62 71 VAL A N 1
ATOM 578 C CA . VAL A 1 71 ? 9.609 4.066 -22.582 1.00 95.62 71 VAL A CA 1
ATOM 579 C C . VAL A 1 71 ? 9.276 2.684 -23.148 1.00 95.62 71 VAL A C 1
ATOM 581 O O . VAL A 1 71 ? 9.969 2.185 -24.037 1.00 95.62 71 VAL A O 1
ATOM 584 N N . TYR A 1 72 ? 8.190 2.070 -22.676 1.00 94.75 72 TYR A N 1
ATOM 585 C CA . TYR A 1 72 ? 7.724 0.791 -23.201 1.00 94.75 72 TYR A CA 1
ATOM 586 C C . TYR A 1 72 ? 7.323 0.869 -24.683 1.00 94.75 72 TYR A C 1
ATOM 588 O O . TYR A 1 72 ? 7.733 0.016 -25.470 1.00 94.75 72 TYR A O 1
ATOM 596 N N . LEU A 1 73 ? 6.588 1.903 -25.097 1.00 94.44 73 LEU A N 1
ATOM 597 C CA . LEU A 1 73 ? 6.224 2.104 -26.503 1.00 94.44 73 LEU A CA 1
ATOM 598 C C . LEU A 1 73 ? 7.460 2.326 -27.387 1.00 94.44 73 LEU A C 1
ATOM 600 O O . LEU A 1 73 ? 7.524 1.796 -28.497 1.00 94.44 73 LEU A O 1
ATOM 604 N N . ALA A 1 74 ? 8.467 3.056 -26.899 1.00 95.00 74 ALA A N 1
ATOM 605 C CA . ALA A 1 74 ? 9.737 3.237 -27.602 1.00 95.00 74 ALA A CA 1
ATOM 606 C C . ALA A 1 74 ? 10.500 1.910 -27.773 1.00 95.00 74 ALA A C 1
ATOM 608 O O . ALA A 1 74 ? 11.007 1.626 -28.861 1.00 95.00 74 ALA A O 1
ATOM 609 N N . LEU A 1 75 ? 10.529 1.068 -26.732 1.00 94.62 75 LEU A N 1
ATOM 610 C CA . LEU A 1 75 ? 11.081 -0.291 -26.801 1.00 94.62 75 LEU A CA 1
ATOM 611 C C . LEU A 1 75 ? 10.319 -1.154 -27.811 1.00 94.62 75 LEU A C 1
ATOM 613 O O . LEU A 1 75 ? 10.939 -1.867 -28.598 1.00 94.62 75 LEU A O 1
ATOM 617 N N . LEU A 1 76 ? 8.986 -1.073 -27.805 1.00 93.00 76 LEU A N 1
ATOM 618 C CA . LEU A 1 76 ? 8.125 -1.857 -28.684 1.00 93.00 76 LEU A CA 1
ATOM 619 C C . LEU A 1 76 ? 8.343 -1.497 -30.157 1.00 93.00 76 LEU A C 1
ATOM 621 O O . LEU A 1 76 ? 8.510 -2.398 -30.973 1.00 93.00 76 LEU A O 1
ATOM 625 N N . ARG A 1 77 ? 8.441 -0.201 -30.482 1.00 92.81 77 ARG A N 1
ATOM 626 C CA . ARG A 1 77 ? 8.744 0.287 -31.842 1.00 92.81 77 ARG A CA 1
ATOM 627 C C . ARG A 1 77 ? 10.088 -0.216 -32.375 1.00 92.81 77 ARG A C 1
ATOM 629 O O . ARG A 1 77 ? 10.226 -0.423 -33.574 1.00 92.81 77 ARG A O 1
ATOM 636 N N . ARG A 1 78 ? 11.078 -0.412 -31.497 1.00 92.44 78 ARG A N 1
ATOM 637 C CA . ARG A 1 78 ? 12.419 -0.917 -31.850 1.00 92.44 78 ARG A CA 1
ATOM 638 C C . ARG A 1 78 ? 12.546 -2.444 -31.717 1.00 92.44 78 ARG A C 1
ATOM 640 O O . ARG A 1 78 ? 13.597 -3.006 -32.031 1.00 92.44 78 ARG A O 1
ATOM 647 N N . SER A 1 79 ? 11.502 -3.132 -31.248 1.00 90.12 79 SER A N 1
ATOM 648 C CA . SER A 1 79 ? 11.480 -4.588 -31.101 1.00 90.12 79 SER A CA 1
ATOM 649 C C . SER A 1 79 ? 11.088 -5.262 -32.413 1.00 90.12 79 SER A C 1
ATOM 651 O O . SER A 1 79 ? 10.187 -4.823 -33.117 1.00 90.12 79 SER A O 1
ATOM 653 N N . THR A 1 80 ? 11.734 -6.386 -32.721 1.00 88.50 80 THR A N 1
ATOM 654 C CA . THR A 1 80 ? 11.340 -7.271 -33.826 1.00 88.50 80 THR A CA 1
ATOM 655 C C . THR A 1 80 ? 11.067 -8.657 -33.251 1.00 88.50 80 THR A C 1
ATOM 657 O O . THR A 1 80 ? 11.838 -9.149 -32.427 1.00 88.50 80 THR A O 1
ATOM 660 N N . ASN A 1 81 ? 9.941 -9.279 -33.614 1.00 82.25 81 ASN A N 1
ATOM 661 C CA . ASN A 1 81 ? 9.567 -10.627 -33.152 1.00 82.25 81 ASN A CA 1
ATOM 662 C C . ASN A 1 81 ? 9.632 -10.815 -31.619 1.00 82.25 81 ASN A C 1
ATOM 664 O O . ASN A 1 81 ? 10.140 -11.823 -31.125 1.00 82.25 81 ASN A O 1
ATOM 668 N N . LYS A 1 82 ? 9.152 -9.827 -30.845 1.00 79.75 82 LYS A N 1
ATOM 669 C CA . LYS A 1 82 ? 9.158 -9.828 -29.362 1.00 79.75 82 LYS A CA 1
ATOM 670 C C . LYS A 1 82 ? 10.564 -9.891 -28.729 1.00 79.75 82 LYS A C 1
ATOM 672 O O . LYS A 1 82 ? 10.718 -10.198 -27.539 1.00 79.75 82 LYS A O 1
ATOM 677 N N . LYS A 1 83 ? 11.610 -9.589 -29.504 1.00 87.19 83 LYS A N 1
ATOM 678 C CA . LYS A 1 83 ? 13.005 -9.490 -29.058 1.00 87.19 83 LYS A CA 1
ATOM 679 C C . LYS A 1 83 ? 13.525 -8.072 -29.296 1.00 87.19 83 LYS A C 1
ATOM 681 O O . LYS A 1 83 ? 13.126 -7.398 -30.246 1.00 87.19 83 LYS A O 1
ATOM 686 N N . LEU A 1 84 ? 14.377 -7.598 -28.392 1.00 90.31 84 LEU A N 1
ATOM 687 C CA . LEU A 1 84 ? 15.083 -6.328 -28.563 1.00 90.31 84 LEU A CA 1
ATOM 688 C C . LEU A 1 84 ? 16.387 -6.595 -29.300 1.00 90.31 84 LEU A C 1
ATOM 690 O O . LEU A 1 84 ? 17.038 -7.611 -29.040 1.00 90.31 84 LEU A O 1
ATOM 694 N N . ARG A 1 85 ? 16.768 -5.679 -30.189 1.00 90.19 85 ARG A N 1
ATOM 695 C CA . ARG A 1 85 ? 18.108 -5.683 -30.774 1.00 90.19 85 ARG A CA 1
ATOM 696 C C . ARG A 1 85 ? 19.129 -5.296 -29.698 1.00 90.19 85 ARG A C 1
ATOM 698 O O . ARG A 1 85 ? 18.804 -4.633 -28.709 1.00 90.19 85 ARG A O 1
ATOM 705 N N . GLN A 1 86 ? 20.370 -5.735 -29.878 1.00 90.25 86 GLN A N 1
ATOM 706 C CA . GLN A 1 86 ? 21.475 -5.278 -29.039 1.00 90.25 86 GLN A CA 1
ATOM 707 C C . GLN A 1 86 ? 21.623 -3.755 -29.184 1.00 90.25 86 GLN A C 1
ATOM 709 O O . GLN A 1 86 ? 21.342 -3.208 -30.244 1.00 90.25 86 GLN A O 1
ATOM 714 N N . GLY A 1 87 ? 21.983 -3.058 -28.105 1.00 92.19 87 GLY A N 1
ATOM 715 C CA . GLY A 1 87 ? 22.095 -1.591 -28.106 1.00 92.19 87 GLY A CA 1
ATOM 716 C C . GLY A 1 87 ? 20.777 -0.836 -27.886 1.00 92.19 87 GLY A C 1
ATOM 717 O O . GLY A 1 87 ? 20.783 0.258 -27.343 1.00 92.19 87 GLY A O 1
ATOM 718 N N . THR A 1 88 ? 19.612 -1.449 -28.118 1.00 94.44 88 THR A N 1
ATOM 719 C CA . THR A 1 88 ? 18.328 -0.734 -27.966 1.00 94.44 88 THR A CA 1
ATOM 720 C C . THR A 1 88 ? 18.076 -0.210 -26.544 1.00 94.44 88 THR A C 1
ATOM 722 O O . THR A 1 88 ? 17.509 0.864 -26.367 1.00 94.44 88 THR A O 1
ATOM 725 N N . ILE A 1 89 ? 18.493 -0.960 -25.518 1.00 95.31 89 ILE A N 1
ATOM 726 C CA . ILE A 1 89 ? 18.352 -0.552 -24.112 1.00 95.31 89 ILE A CA 1
ATOM 727 C C . ILE A 1 89 ? 19.210 0.682 -23.786 1.00 95.31 89 ILE A C 1
ATOM 729 O O . ILE A 1 89 ? 18.639 1.636 -23.258 1.00 95.31 89 ILE A O 1
ATOM 733 N N . PRO A 1 90 ? 20.537 0.703 -24.046 1.00 96.44 90 PRO A N 1
ATOM 734 C CA . PRO A 1 90 ? 21.338 1.901 -23.806 1.00 96.44 90 PRO A CA 1
ATOM 735 C C . PRO A 1 90 ? 20.867 3.112 -24.622 1.00 96.44 90 PRO A C 1
ATOM 737 O O . PRO A 1 90 ? 20.814 4.196 -24.051 1.00 96.44 90 PRO A O 1
ATOM 740 N N . ASP A 1 91 ? 20.427 2.933 -25.870 1.00 95.94 91 ASP A N 1
ATOM 741 C CA . ASP A 1 91 ? 19.929 4.047 -26.692 1.00 95.94 91 ASP A CA 1
ATOM 742 C C . ASP A 1 91 ? 18.678 4.701 -26.086 1.00 95.94 91 ASP A C 1
ATOM 744 O O . ASP A 1 91 ? 18.533 5.921 -26.068 1.00 95.94 91 ASP A O 1
ATOM 748 N N . ILE A 1 92 ? 17.739 3.888 -25.587 1.00 95.44 92 ILE A N 1
ATOM 749 C CA . ILE A 1 92 ? 16.514 4.386 -24.943 1.00 95.44 92 ILE A CA 1
ATOM 750 C C . ILE A 1 92 ? 16.834 4.984 -23.573 1.00 95.44 92 ILE A C 1
ATOM 752 O O . ILE A 1 92 ? 16.254 5.995 -23.194 1.00 95.44 92 ILE A O 1
ATOM 756 N N . ALA A 1 93 ? 17.770 4.390 -22.835 1.00 95.38 93 ALA A N 1
ATOM 757 C CA . ALA A 1 93 ? 18.239 4.941 -21.569 1.00 95.38 93 ALA A CA 1
ATOM 758 C C . ALA A 1 93 ? 18.809 6.358 -21.751 1.00 95.38 93 ALA A C 1
ATOM 760 O O . ALA A 1 93 ? 18.469 7.245 -20.974 1.00 95.38 93 ALA A O 1
ATOM 761 N N . GLN A 1 94 ? 19.598 6.580 -22.807 1.00 95.56 94 GLN A N 1
ATOM 762 C CA . GLN A 1 94 ? 20.120 7.899 -23.163 1.00 95.56 94 GLN A CA 1
ATOM 763 C C . GLN A 1 94 ? 19.010 8.859 -23.613 1.00 95.56 94 GLN A C 1
ATOM 765 O O . GLN A 1 94 ? 18.979 9.991 -23.148 1.00 95.56 94 GLN A O 1
ATOM 770 N N . LEU A 1 95 ? 18.071 8.403 -24.452 1.00 94.00 95 LEU A N 1
ATOM 771 C CA . LEU A 1 95 ? 16.963 9.231 -24.951 1.00 94.00 95 LEU A CA 1
ATOM 772 C C . LEU A 1 95 ? 16.087 9.807 -23.829 1.00 94.00 95 LEU A C 1
ATOM 774 O O . LEU A 1 95 ? 15.634 10.941 -23.924 1.00 94.00 95 LEU A O 1
ATOM 778 N N . PHE A 1 96 ? 15.825 9.016 -22.789 1.00 91.50 96 PHE A N 1
ATOM 779 C CA . PHE A 1 96 ? 14.968 9.424 -21.675 1.00 91.50 96 PHE A CA 1
ATOM 780 C C . PHE A 1 96 ? 15.757 9.883 -20.435 1.00 91.50 96 PHE A C 1
ATOM 782 O O . PHE A 1 96 ? 15.140 10.211 -19.426 1.00 91.50 96 PHE A O 1
ATOM 789 N N . SER A 1 97 ? 17.095 9.889 -20.475 1.00 92.31 97 SER A N 1
ATOM 790 C CA . SER A 1 97 ? 17.966 10.183 -19.322 1.00 92.31 97 SER A CA 1
ATOM 791 C C . SER A 1 97 ? 17.682 9.303 -18.091 1.00 92.31 97 SER A C 1
ATOM 793 O O . SER A 1 97 ? 17.676 9.762 -16.950 1.00 92.31 97 SER A O 1
ATOM 795 N N . ILE A 1 98 ? 17.437 8.006 -18.314 1.00 92.31 98 ILE A N 1
ATOM 796 C CA . ILE A 1 98 ? 17.120 7.019 -17.268 1.00 92.31 98 ILE A CA 1
ATOM 797 C C . ILE A 1 98 ? 18.233 5.966 -17.192 1.00 92.31 98 ILE A C 1
ATOM 799 O O . ILE A 1 98 ? 18.901 5.660 -18.175 1.00 92.31 98 ILE A O 1
ATOM 803 N N . SER A 1 99 ? 18.407 5.321 -16.036 1.00 94.00 99 SER A N 1
ATOM 804 C CA . SER A 1 99 ? 19.304 4.170 -15.921 1.00 94.00 99 SER A CA 1
ATOM 805 C C . SER A 1 99 ? 18.896 2.995 -16.833 1.00 94.00 99 SER A C 1
ATOM 807 O O . SER A 1 99 ? 17.724 2.616 -16.943 1.00 94.00 99 SER A O 1
ATOM 809 N N . LYS A 1 100 ? 19.899 2.329 -17.426 1.00 94.88 100 LYS A N 1
ATOM 810 C CA . LYS A 1 100 ? 19.720 1.105 -18.239 1.00 94.88 100 LYS A CA 1
ATOM 811 C C . LYS A 1 100 ? 18.961 0.009 -17.475 1.00 94.88 100 LYS A C 1
ATOM 813 O O . LYS A 1 100 ? 18.201 -0.758 -18.067 1.00 94.88 100 LYS A O 1
ATOM 818 N N . HIS A 1 101 ? 19.146 -0.046 -16.154 1.00 94.69 101 HIS A N 1
ATOM 819 C CA . HIS A 1 101 ? 18.456 -0.981 -15.270 1.00 94.69 101 HIS A CA 1
ATOM 820 C C . HIS A 1 101 ? 16.936 -0.772 -15.293 1.00 94.69 101 HIS A C 1
ATOM 822 O O . HIS A 1 101 ? 16.194 -1.734 -15.480 1.00 94.69 101 HIS A O 1
ATOM 828 N N . THR A 1 102 ? 16.457 0.470 -15.182 1.00 93.62 102 THR A N 1
ATOM 829 C CA . THR A 1 102 ? 15.017 0.772 -15.201 1.00 93.62 102 THR A CA 1
ATOM 830 C C . THR A 1 102 ? 14.373 0.385 -16.531 1.00 93.62 102 THR A C 1
ATOM 832 O O . THR A 1 102 ? 13.317 -0.247 -16.530 1.00 93.62 102 THR A O 1
ATOM 835 N N . VAL A 1 103 ? 15.028 0.686 -17.657 1.00 94.88 103 VAL A N 1
ATOM 836 C CA . VAL A 1 103 ? 14.562 0.290 -19.000 1.00 94.88 103 VAL A CA 1
ATOM 837 C C . VAL A 1 103 ? 14.481 -1.239 -19.119 1.00 94.88 103 VAL A C 1
ATOM 839 O O . VAL A 1 103 ? 13.475 -1.782 -19.579 1.00 94.88 103 VAL A O 1
ATOM 842 N N . SER A 1 104 ? 15.498 -1.954 -18.626 1.00 94.50 104 SER A N 1
ATOM 843 C CA . SER A 1 104 ? 15.510 -3.423 -18.578 1.00 94.50 104 SER A CA 1
ATOM 844 C C . SER A 1 104 ? 14.383 -3.989 -17.704 1.00 94.50 104 SER A C 1
ATOM 846 O O . SER A 1 104 ? 13.700 -4.931 -18.110 1.00 94.50 104 SER A O 1
ATOM 848 N N . CYS A 1 105 ? 14.127 -3.397 -16.533 1.00 93.94 105 CYS A N 1
ATOM 849 C CA . CYS A 1 105 ? 13.012 -3.777 -15.666 1.00 93.94 105 CYS A CA 1
ATOM 850 C C . CYS A 1 105 ? 11.654 -3.592 -16.350 1.00 93.94 105 CYS A C 1
ATOM 852 O O . CYS A 1 105 ? 10.830 -4.498 -16.273 1.00 93.94 105 CYS A O 1
ATOM 854 N N . ILE A 1 106 ? 11.432 -2.467 -17.039 1.00 94.25 106 ILE A N 1
ATOM 855 C CA . ILE A 1 106 ? 10.192 -2.205 -17.792 1.00 94.25 106 ILE A CA 1
ATOM 856 C C . ILE A 1 106 ? 9.979 -3.285 -18.860 1.00 94.25 106 ILE A C 1
ATOM 858 O O . ILE A 1 106 ? 8.893 -3.856 -18.964 1.00 94.25 106 ILE A O 1
ATOM 862 N N . TRP A 1 107 ? 11.027 -3.631 -19.611 1.00 94.25 107 TRP A N 1
ATOM 863 C CA . TRP A 1 107 ? 10.944 -4.678 -20.629 1.00 94.25 107 TRP A CA 1
ATOM 864 C C . TRP A 1 107 ? 10.650 -6.065 -20.042 1.00 94.25 107 TRP A C 1
ATOM 866 O O . TRP A 1 107 ? 9.789 -6.790 -20.544 1.00 94.25 107 TRP A O 1
ATOM 876 N N . LYS A 1 108 ? 11.338 -6.439 -18.955 1.00 92.44 108 LYS A N 1
ATOM 877 C CA . LYS A 1 108 ? 11.082 -7.698 -18.235 1.00 92.44 108 LYS A CA 1
ATOM 878 C C . LYS A 1 108 ? 9.650 -7.754 -17.701 1.00 92.44 108 LYS A C 1
ATOM 880 O O . LYS A 1 108 ? 8.995 -8.781 -17.842 1.00 92.44 108 LYS A O 1
ATOM 885 N N . GLN A 1 109 ? 9.162 -6.653 -17.132 1.00 92.00 109 GLN A N 1
ATOM 886 C CA . GLN A 1 109 ? 7.798 -6.545 -16.620 1.00 92.00 109 GLN A CA 1
ATOM 887 C C . GLN A 1 109 ? 6.771 -6.765 -17.734 1.00 92.00 109 GLN A C 1
ATOM 889 O O . GLN A 1 109 ? 5.861 -7.569 -17.553 1.00 92.00 109 GLN A O 1
ATOM 894 N N . SER A 1 110 ? 6.977 -6.156 -18.908 1.00 90.50 110 SER A N 1
ATOM 895 C CA . SER A 1 110 ? 6.103 -6.372 -20.065 1.00 90.50 110 SER A CA 1
ATOM 896 C C . SER A 1 110 ? 6.044 -7.835 -20.513 1.00 90.50 110 SER A C 1
ATOM 898 O O . SER A 1 110 ? 4.977 -8.318 -20.885 1.00 90.50 110 SER A O 1
ATOM 900 N N . LYS A 1 111 ? 7.171 -8.554 -20.476 1.00 88.50 111 LYS A N 1
ATOM 901 C CA . LYS A 1 111 ? 7.218 -9.977 -20.848 1.00 88.50 111 LYS A CA 1
ATOM 902 C C . LYS A 1 111 ? 6.504 -10.891 -19.859 1.00 88.50 111 LYS A C 1
ATOM 904 O O . LYS A 1 111 ? 6.056 -11.964 -20.247 1.00 88.50 111 LYS A O 1
ATOM 909 N N . ASN A 1 112 ? 6.422 -10.481 -18.598 1.00 85.12 112 ASN A N 1
ATOM 910 C CA . ASN A 1 112 ? 5.768 -11.253 -17.548 1.00 85.12 112 ASN A CA 1
ATOM 911 C C . ASN A 1 112 ? 4.239 -11.091 -17.557 1.00 85.12 112 ASN A C 1
ATOM 913 O O . ASN A 1 112 ? 3.556 -11.802 -16.821 1.00 85.12 112 ASN A O 1
ATOM 917 N N . THR A 1 113 ? 3.690 -10.183 -18.368 1.00 81.38 113 THR A N 1
ATOM 918 C CA . THR A 1 113 ? 2.243 -10.002 -18.492 1.00 81.38 113 THR A CA 1
ATOM 919 C C . THR A 1 113 ? 1.616 -11.141 -19.305 1.00 81.38 113 THR A C 1
ATOM 921 O O . THR A 1 113 ? 1.979 -11.353 -20.460 1.00 81.38 113 THR A O 1
ATOM 924 N N . ARG A 1 114 ? 0.674 -11.878 -18.702 1.00 67.94 114 ARG A N 1
ATOM 925 C CA . ARG A 1 114 ? 0.046 -13.075 -19.294 1.00 67.94 114 ARG A CA 1
ATOM 926 C C . ARG A 1 114 ? -1.278 -12.795 -20.020 1.00 67.94 114 ARG A C 1
ATOM 928 O O . ARG A 1 114 ? -1.572 -13.473 -20.996 1.00 67.94 114 ARG A O 1
ATOM 935 N N . ASP A 1 115 ? -2.010 -11.753 -19.624 1.00 68.50 115 ASP A N 1
ATOM 936 C CA . ASP A 1 115 ? -3.436 -11.586 -19.970 1.00 68.50 115 ASP A CA 1
ATOM 937 C C . ASP A 1 115 ? -3.705 -10.574 -21.102 1.00 68.50 115 ASP A C 1
ATOM 939 O O . ASP A 1 115 ? -4.724 -9.889 -21.125 1.00 68.50 115 ASP A O 1
ATOM 943 N N . GLY A 1 116 ? -2.772 -10.428 -22.047 1.00 72.06 116 GLY A N 1
ATOM 944 C CA . GLY A 1 116 ? -2.941 -9.585 -23.243 1.00 72.06 116 GLY A CA 1
ATOM 945 C C . GLY A 1 116 ? -2.846 -8.067 -23.013 1.00 72.06 116 GLY A C 1
ATOM 946 O O . GLY A 1 116 ? -2.398 -7.354 -23.910 1.00 72.06 116 GLY A O 1
ATOM 947 N N . VAL A 1 117 ? -3.166 -7.564 -21.816 1.00 81.69 117 VAL A N 1
ATOM 948 C CA . VAL A 1 117 ? -2.994 -6.148 -21.445 1.00 81.69 117 VAL A CA 1
ATOM 949 C C . VAL A 1 117 ? -1.680 -5.958 -20.699 1.00 81.69 117 VAL A C 1
ATOM 951 O O . VAL A 1 117 ? -1.577 -6.263 -19.516 1.00 81.69 117 VAL A O 1
ATOM 954 N N . VAL A 1 118 ? -0.664 -5.440 -21.391 1.00 86.81 118 VAL A N 1
ATOM 955 C CA . VAL A 1 118 ? 0.669 -5.210 -20.818 1.00 86.81 118 VAL A CA 1
ATOM 956 C C . VAL A 1 118 ? 0.651 -4.036 -19.831 1.00 86.81 118 VAL A C 1
ATOM 958 O O . VAL A 1 118 ? 0.566 -2.878 -20.239 1.00 86.81 118 VAL A O 1
ATOM 961 N N . ASP A 1 119 ? 0.791 -4.330 -18.534 1.00 89.00 119 ASP A N 1
ATOM 962 C CA . ASP A 1 119 ? 0.922 -3.329 -17.465 1.00 89.00 119 ASP A CA 1
ATOM 963 C C . ASP A 1 119 ? 2.398 -3.123 -17.076 1.00 89.00 119 ASP A C 1
ATOM 965 O O . ASP A 1 119 ? 3.026 -3.971 -16.435 1.00 89.00 119 ASP A O 1
ATOM 969 N N . VAL A 1 120 ? 2.950 -1.965 -17.452 1.00 91.38 120 VAL A N 1
ATOM 970 C CA . VAL A 1 120 ? 4.312 -1.523 -17.094 1.00 91.38 120 VAL A CA 1
ATOM 971 C C . VAL A 1 120 ? 4.333 -0.513 -15.945 1.00 91.38 120 VAL A C 1
ATOM 973 O O . VAL A 1 120 ? 5.370 0.111 -15.693 1.00 91.38 120 VAL A O 1
ATOM 976 N N . SER A 1 121 ? 3.217 -0.327 -15.236 1.00 90.06 121 SER A N 1
ATOM 977 C CA . SER A 1 121 ? 3.136 0.598 -14.104 1.00 90.06 121 SER A CA 1
ATOM 978 C C . SER A 1 121 ? 4.122 0.238 -12.993 1.00 90.06 121 SER A C 1
ATOM 980 O O . SER A 1 121 ? 4.589 -0.896 -12.846 1.00 90.06 121 SER A O 1
ATOM 982 N N . HIS A 1 122 ? 4.505 1.234 -12.206 1.00 89.00 122 HIS A N 1
ATOM 983 C CA . HIS A 1 122 ? 5.408 1.025 -11.092 1.00 89.00 122 HIS A CA 1
ATOM 984 C C . HIS A 1 122 ? 4.724 0.172 -10.009 1.00 89.00 122 HIS A C 1
ATOM 986 O O . HIS A 1 122 ? 3.657 0.522 -9.514 1.00 89.00 122 HIS A O 1
ATOM 992 N N . HIS A 1 123 ? 5.351 -0.919 -9.553 1.00 86.12 123 HIS A N 1
ATOM 993 C CA . HIS A 1 123 ? 4.724 -1.821 -8.569 1.00 86.12 123 HIS A CA 1
ATOM 994 C C . HIS A 1 123 ? 4.361 -1.126 -7.244 1.00 86.12 123 HIS A C 1
ATOM 996 O O . HIS A 1 123 ? 3.370 -1.480 -6.608 1.00 86.12 123 HIS A O 1
ATOM 1002 N N . LYS A 1 124 ? 5.120 -0.097 -6.835 1.00 84.94 124 LYS A N 1
ATOM 1003 C CA . LYS A 1 124 ? 4.776 0.704 -5.644 1.00 84.94 124 LYS A CA 1
ATOM 1004 C C . LYS A 1 124 ? 3.472 1.495 -5.796 1.00 84.94 124 LYS A C 1
ATOM 1006 O O . LYS A 1 124 ? 2.934 1.881 -4.775 1.00 84.94 124 LYS A O 1
ATOM 1011 N N . THR A 1 125 ? 2.944 1.725 -7.003 1.00 84.19 125 THR A N 1
ATOM 1012 C CA . THR A 1 125 ? 1.676 2.460 -7.173 1.00 84.19 125 THR A CA 1
ATOM 1013 C C . THR A 1 125 ? 0.520 1.771 -6.443 1.00 84.19 125 THR A C 1
ATOM 1015 O O . THR A 1 125 ? -0.317 2.451 -5.866 1.00 84.19 125 THR A O 1
ATOM 1018 N N . LYS A 1 126 ? 0.492 0.433 -6.430 1.00 81.81 126 LYS A N 1
ATOM 1019 C CA . LYS A 1 126 ? -0.536 -0.358 -5.727 1.00 81.81 126 LYS A CA 1
ATOM 1020 C C . LYS A 1 126 ? -0.013 -1.002 -4.436 1.00 81.81 126 LYS A C 1
ATOM 1022 O O . LYS A 1 126 ? -0.796 -1.312 -3.547 1.00 81.81 126 LYS A O 1
ATOM 1027 N N . ASN A 1 127 ? 1.307 -1.177 -4.324 1.00 87.75 127 ASN A N 1
ATOM 1028 C CA . ASN A 1 127 ? 1.960 -1.878 -3.214 1.00 87.75 127 ASN A CA 1
ATOM 1029 C C . ASN A 1 127 ? 2.705 -0.923 -2.268 1.00 87.75 127 ASN A C 1
ATOM 1031 O O . ASN A 1 127 ? 3.804 -1.240 -1.808 1.00 87.75 127 ASN A O 1
ATOM 1035 N N . CYS A 1 128 ? 2.156 0.263 -2.013 1.00 87.25 128 CYS A N 1
ATOM 1036 C CA . CYS A 1 128 ? 2.718 1.215 -1.059 1.00 87.25 128 CYS A CA 1
ATOM 1037 C C . CYS A 1 128 ? 1.926 1.254 0.253 1.00 87.25 128 CYS A C 1
ATOM 1039 O O . CYS A 1 128 ? 0.757 0.880 0.326 1.00 87.25 128 CYS A O 1
ATOM 1041 N N . GLY A 1 129 ? 2.594 1.742 1.298 1.00 90.00 129 GLY A N 1
ATOM 1042 C CA . GLY A 1 129 ? 1.988 1.979 2.602 1.00 90.00 129 GLY A CA 1
ATOM 1043 C C . GLY A 1 129 ? 1.747 0.720 3.437 1.00 90.00 129 GLY A C 1
ATOM 1044 O O . GLY A 1 129 ? 1.932 -0.422 3.014 1.00 90.00 129 GLY A O 1
ATOM 1045 N N . ARG A 1 130 ? 1.339 0.952 4.687 1.00 88.81 130 ARG A N 1
ATOM 1046 C CA . ARG A 1 130 ? 0.972 -0.110 5.625 1.00 88.81 130 ARG A CA 1
ATOM 1047 C C . ARG A 1 130 ? -0.422 -0.638 5.282 1.00 88.81 130 ARG A C 1
ATOM 1049 O O . ARG A 1 130 ? -1.384 0.129 5.273 1.00 88.81 130 ARG A O 1
ATOM 1056 N N . LYS A 1 131 ? -0.548 -1.954 5.079 1.00 86.94 131 LYS A N 1
ATOM 1057 C CA . LYS A 1 131 ? -1.851 -2.620 4.913 1.00 86.94 131 LYS A CA 1
ATOM 1058 C C . LYS A 1 131 ? -2.738 -2.357 6.136 1.00 86.94 131 LYS A C 1
ATOM 1060 O O . LYS A 1 131 ? -2.274 -2.442 7.276 1.00 86.94 131 LYS A O 1
ATOM 1065 N N . ARG A 1 132 ? -4.009 -2.015 5.905 1.00 85.00 132 ARG A N 1
ATOM 1066 C CA . ARG A 1 132 ? -4.968 -1.758 6.989 1.00 85.00 132 ARG A CA 1
ATOM 1067 C C . ARG A 1 132 ? -5.324 -3.068 7.692 1.00 85.00 132 ARG A C 1
ATOM 1069 O O . ARG A 1 132 ? -5.515 -4.087 7.040 1.00 85.00 132 ARG A O 1
ATOM 1076 N N . ILE A 1 133 ? -5.428 -3.014 9.017 1.00 83.50 133 ILE A N 1
ATOM 1077 C CA . ILE A 1 133 ? -5.902 -4.137 9.830 1.00 83.50 133 ILE A CA 1
ATOM 1078 C C . ILE A 1 133 ? -7.413 -4.251 9.612 1.00 83.50 133 ILE A C 1
ATOM 1080 O O . ILE A 1 133 ? -8.155 -3.314 9.918 1.00 83.50 133 ILE A O 1
ATOM 1084 N N . THR A 1 134 ? -7.853 -5.374 9.054 1.00 83.75 134 THR A N 1
ATOM 1085 C CA . THR A 1 134 ? -9.269 -5.730 8.951 1.00 83.75 134 THR A CA 1
ATOM 1086 C C . THR A 1 134 ? -9.707 -6.313 10.284 1.00 83.75 134 THR A C 1
ATOM 1088 O O . THR A 1 134 ? -9.099 -7.269 10.755 1.00 83.75 134 THR A O 1
ATOM 1091 N N . ILE A 1 135 ? -10.730 -5.729 10.903 1.00 81.94 135 ILE A N 1
ATOM 1092 C CA . ILE A 1 135 ? -11.317 -6.287 12.120 1.00 81.94 135 ILE A CA 1
ATOM 1093 C C . ILE A 1 135 ? -12.627 -6.954 11.727 1.00 81.94 135 ILE A C 1
ATOM 1095 O O . ILE A 1 135 ? -13.469 -6.315 11.094 1.00 81.94 135 ILE A O 1
ATOM 1099 N N . ASP A 1 136 ? -12.760 -8.232 12.061 1.00 83.81 136 ASP A N 1
ATOM 1100 C CA . ASP A 1 136 ? -13.918 -9.030 11.691 1.00 83.81 136 ASP A CA 1
ATOM 1101 C C . ASP A 1 136 ? -15.127 -8.722 12.591 1.00 83.81 136 ASP A C 1
ATOM 1103 O O . ASP A 1 136 ? -15.042 -8.670 13.821 1.00 83.81 136 ASP A O 1
ATOM 1107 N N . ARG A 1 137 ? -16.284 -8.505 11.959 1.00 81.31 137 ARG A N 1
ATOM 1108 C CA . ARG A 1 137 ? -17.546 -8.224 12.653 1.00 81.31 137 ARG A CA 1
ATOM 1109 C C . ARG A 1 137 ? -18.119 -9.474 13.307 1.00 81.31 137 ARG A C 1
ATOM 1111 O O . ARG A 1 137 ? -18.798 -9.358 14.329 1.00 81.31 137 ARG A O 1
ATOM 1118 N N . GLU A 1 138 ? -17.877 -10.648 12.734 1.00 85.88 138 GLU A N 1
ATOM 1119 C CA . GLU A 1 138 ? -18.375 -11.907 13.289 1.00 85.88 138 GLU A CA 1
ATOM 1120 C C . GLU A 1 138 ? -17.658 -12.235 14.597 1.00 85.88 138 GLU A C 1
ATOM 1122 O O . GLU A 1 138 ? -18.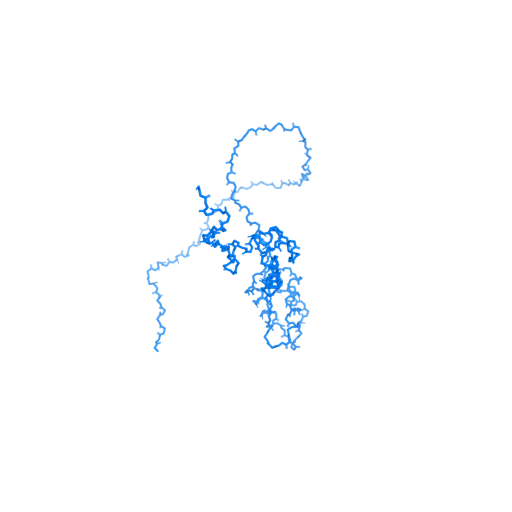316 -12.531 15.600 1.00 85.88 138 GLU A O 1
ATOM 1127 N N . GLN A 1 139 ? -16.342 -12.013 14.642 1.00 85.88 139 GLN A N 1
ATOM 1128 C CA . GLN A 1 139 ? -15.553 -12.073 15.873 1.00 85.88 139 GLN A CA 1
ATOM 1129 C C . GLN A 1 139 ? -16.113 -11.163 16.983 1.00 85.88 139 GLN A C 1
ATOM 1131 O O . GLN A 1 139 ? -16.159 -11.554 18.147 1.00 85.88 139 GLN A O 1
ATOM 1136 N N . PHE A 1 140 ? -16.613 -9.965 16.660 1.00 84.00 140 PHE A N 1
ATOM 1137 C CA . PHE A 1 140 ? -17.251 -9.113 17.670 1.00 84.00 140 PHE A CA 1
ATOM 1138 C C . PHE A 1 140 ? -18.569 -9.680 18.195 1.00 84.00 140 PHE A C 1
ATOM 1140 O O . PHE A 1 140 ? -18.877 -9.511 19.377 1.00 84.00 140 PHE A O 1
ATOM 1147 N N . LYS A 1 141 ? -19.353 -10.348 17.344 1.00 85.12 141 LYS A N 1
ATOM 1148 C CA . LYS A 1 141 ? -20.643 -10.938 17.727 1.00 85.12 141 LYS A CA 1
ATOM 1149 C C . LYS A 1 141 ? -20.494 -12.179 18.607 1.00 85.12 141 LYS A C 1
ATOM 1151 O O . LYS A 1 141 ? -21.411 -12.443 19.383 1.00 85.12 141 LYS A O 1
ATOM 1156 N N . SER A 1 142 ? -19.379 -12.902 18.532 1.00 90.69 142 SER A N 1
ATOM 1157 C CA . SER A 1 142 ? -19.131 -14.068 19.392 1.00 90.69 142 SER A CA 1
ATOM 1158 C C . SER A 1 142 ? -18.719 -13.684 20.821 1.00 90.69 142 SER A C 1
ATOM 1160 O O . SER A 1 142 ? -18.994 -14.415 21.770 1.00 90.69 142 SER A O 1
ATOM 1162 N N . ILE A 1 143 ? -18.112 -12.509 21.014 1.00 89.50 143 ILE A N 1
ATOM 1163 C CA . ILE A 1 143 ? -17.627 -12.049 22.325 1.00 89.50 143 ILE A CA 1
ATOM 1164 C C . ILE A 1 143 ? -18.803 -11.692 23.247 1.00 89.50 143 ILE A C 1
ATOM 1166 O O . ILE A 1 143 ? -19.688 -10.965 22.816 1.00 89.50 143 ILE A O 1
ATOM 1170 N N . PRO A 1 144 ? -18.840 -12.081 24.530 1.00 89.94 144 PRO A N 1
ATOM 1171 C CA . PRO A 1 144 ? -19.913 -11.668 25.443 1.00 89.94 144 PRO A CA 1
ATOM 1172 C C . PRO A 1 144 ? -20.050 -10.141 25.581 1.00 89.94 144 PRO A C 1
ATOM 1174 O O . PRO A 1 144 ? -19.048 -9.425 25.595 1.00 89.94 144 PRO A O 1
ATOM 1177 N N . LEU A 1 145 ? -21.278 -9.630 25.760 1.00 86.38 145 LEU A N 1
ATOM 1178 C CA . LEU A 1 145 ? -21.556 -8.183 25.862 1.00 86.38 145 LEU A CA 1
ATOM 1179 C C . LEU A 1 145 ? -20.717 -7.472 26.937 1.00 86.38 145 LEU A C 1
ATOM 1181 O O . LEU A 1 145 ? -20.257 -6.354 26.711 1.00 86.38 145 LEU A O 1
ATOM 1185 N N . SER A 1 146 ? -20.445 -8.132 28.067 1.00 86.00 146 SER A N 1
ATOM 1186 C CA . SER A 1 146 ? -19.619 -7.588 29.156 1.00 86.00 146 SER A CA 1
ATOM 1187 C C . SER A 1 146 ? -18.211 -7.187 28.700 1.00 86.00 146 SER A C 1
ATOM 1189 O O . SER A 1 146 ? -17.669 -6.181 29.165 1.00 86.00 146 SER A O 1
ATOM 1191 N N . LYS A 1 147 ? -17.639 -7.924 27.739 1.00 87.62 147 LYS A N 1
ATOM 1192 C CA . LYS A 1 147 ? -16.299 -7.687 27.185 1.00 87.62 147 LYS A CA 1
ATOM 1193 C C . LYS A 1 147 ? -16.284 -6.718 25.994 1.00 87.62 147 LYS A C 1
ATOM 1195 O O . LYS A 1 147 ? -15.209 -6.308 25.572 1.00 87.62 147 LYS A O 1
ATOM 1200 N N . ARG A 1 148 ? -17.449 -6.285 25.490 1.00 87.94 148 ARG A N 1
ATOM 1201 C CA . ARG A 1 148 ? -17.571 -5.285 24.402 1.00 87.94 148 ARG A CA 1
ATOM 1202 C C . ARG A 1 148 ? -17.625 -3.832 24.889 1.00 87.94 148 ARG A C 1
ATOM 1204 O O . ARG A 1 148 ? -17.662 -2.917 24.076 1.00 87.94 148 ARG A O 1
ATOM 1211 N N . THR A 1 149 ? -17.643 -3.613 26.202 1.00 85.88 149 THR A N 1
ATOM 1212 C CA . THR A 1 149 ? -17.881 -2.301 26.828 1.00 85.88 149 THR A CA 1
ATOM 1213 C C . THR A 1 149 ? -16.708 -1.334 26.677 1.00 85.88 149 THR A C 1
ATOM 1215 O O . THR A 1 149 ? -16.881 -0.189 26.266 1.00 85.88 149 THR A O 1
ATOM 1218 N N . THR A 1 150 ? -15.498 -1.786 27.009 1.00 88.38 150 THR A N 1
ATOM 1219 C CA . THR A 1 150 ? -14.289 -0.961 26.971 1.00 88.38 150 THR A CA 1
ATOM 1220 C C . THR A 1 150 ? -13.364 -1.426 25.862 1.00 88.38 150 THR A C 1
ATOM 1222 O O . THR A 1 150 ? -13.176 -2.622 25.654 1.00 88.38 150 THR A O 1
ATOM 1225 N N . ILE A 1 151 ? -12.701 -0.476 25.197 1.00 90.88 151 ILE A N 1
ATOM 1226 C CA . ILE A 1 151 ? -11.719 -0.777 24.143 1.00 90.88 151 ILE A CA 1
ATOM 1227 C C . ILE A 1 151 ? -10.622 -1.707 24.673 1.00 90.88 151 ILE A C 1
ATOM 1229 O O . ILE A 1 151 ? -10.149 -2.570 23.949 1.00 90.88 151 ILE A O 1
ATOM 1233 N N . ARG A 1 152 ? -10.228 -1.568 25.947 1.00 93.12 152 ARG A N 1
ATOM 1234 C CA . ARG A 1 152 ? -9.213 -2.431 26.564 1.00 93.12 152 ARG A CA 1
ATOM 1235 C C . ARG A 1 152 ? -9.701 -3.875 26.718 1.00 93.12 152 ARG A C 1
ATOM 1237 O O . ARG A 1 152 ? -8.978 -4.780 26.331 1.00 93.12 152 ARG A O 1
ATOM 1244 N N . SER A 1 153 ? -10.907 -4.082 27.250 1.00 92.19 153 SER A N 1
ATOM 1245 C CA . SER A 1 153 ? -11.485 -5.427 27.401 1.00 92.19 153 SER A CA 1
ATOM 1246 C C . SER A 1 153 ? -11.717 -6.087 26.042 1.00 92.19 153 SER A C 1
ATOM 1248 O O . SER A 1 153 ? -11.368 -7.247 25.833 1.00 92.19 153 SER A O 1
ATOM 1250 N N . LEU A 1 154 ? -12.209 -5.301 25.085 1.00 90.25 154 LEU A N 1
ATOM 1251 C CA . LEU A 1 154 ? -12.472 -5.751 23.728 1.00 90.25 154 LEU A CA 1
ATOM 1252 C C . LEU A 1 154 ? -11.185 -6.119 22.981 1.00 90.25 154 LEU A C 1
ATOM 1254 O O . LEU A 1 154 ? -11.145 -7.143 22.306 1.00 90.25 154 LEU A O 1
ATOM 1258 N N . ALA A 1 155 ? -10.122 -5.333 23.154 1.00 92.31 155 ALA A N 1
ATOM 1259 C CA . ALA A 1 155 ? -8.786 -5.637 22.650 1.00 92.31 155 ALA A CA 1
ATOM 1260 C C . ALA A 1 155 ? -8.271 -6.977 23.196 1.00 92.31 155 ALA A C 1
ATOM 1262 O O . ALA A 1 155 ? -7.874 -7.838 22.420 1.00 92.31 155 ALA A O 1
ATOM 1263 N N . CYS A 1 156 ? -8.367 -7.196 24.512 1.00 92.50 156 CYS A N 1
ATOM 1264 C CA . CYS A 1 156 ? -7.979 -8.469 25.126 1.00 92.50 156 CYS A CA 1
ATOM 1265 C C . CYS A 1 156 ? -8.820 -9.658 24.631 1.00 92.50 156 CYS A C 1
ATOM 1267 O O . CYS A 1 156 ? -8.319 -10.773 24.584 1.00 92.50 156 CYS A O 1
ATOM 1269 N N . ALA A 1 157 ? -10.091 -9.442 24.279 1.00 91.31 157 ALA A N 1
ATOM 1270 C CA . ALA A 1 157 ? -10.978 -10.498 23.791 1.00 91.31 157 ALA A CA 1
ATOM 1271 C C . ALA A 1 157 ? -10.811 -10.812 22.291 1.00 91.31 157 ALA A C 1
ATOM 1273 O O . ALA A 1 157 ? -11.120 -11.924 21.875 1.00 91.31 157 ALA A O 1
ATOM 1274 N N . THR A 1 158 ? -10.358 -9.843 21.487 1.00 88.44 158 THR A N 1
ATOM 1275 C CA . THR A 1 158 ? -10.163 -9.976 20.026 1.00 88.44 158 THR A CA 1
ATOM 1276 C C . THR A 1 158 ? -8.714 -10.231 19.619 1.00 88.44 158 THR A C 1
ATOM 1278 O O . THR A 1 158 ? -8.462 -10.473 18.443 1.00 88.44 158 THR A O 1
ATOM 1281 N N . ASP A 1 159 ? -7.780 -10.156 20.570 1.00 90.06 159 ASP A N 1
ATOM 1282 C CA . ASP A 1 159 ? -6.329 -10.167 20.343 1.00 90.06 159 ASP A CA 1
ATOM 1283 C C . ASP A 1 159 ? -5.853 -9.071 19.365 1.00 90.06 159 ASP A C 1
ATOM 1285 O O . ASP A 1 159 ? -4.908 -9.214 18.592 1.00 90.06 159 ASP A O 1
ATOM 1289 N N . VAL A 1 160 ? -6.534 -7.922 19.392 1.00 90.12 160 VAL A N 1
ATOM 1290 C CA . VAL A 1 160 ? -6.169 -6.731 18.616 1.00 90.12 160 VAL A CA 1
ATOM 1291 C C . VAL A 1 160 ? -5.587 -5.689 19.558 1.00 90.12 160 VAL A C 1
ATOM 1293 O O . VAL A 1 160 ? -6.077 -5.484 20.667 1.00 90.12 160 VAL A O 1
ATOM 1296 N N . SER A 1 161 ? -4.560 -4.959 19.123 1.00 92.19 161 SER A N 1
ATOM 1297 C CA . SER A 1 161 ? -3.983 -3.908 19.961 1.00 92.19 161 SER A CA 1
ATOM 1298 C C . SER A 1 161 ? -5.004 -2.807 20.285 1.00 92.19 161 SER A C 1
ATOM 1300 O O . SER A 1 161 ? -5.773 -2.350 19.432 1.00 92.19 161 SER A O 1
ATOM 1302 N N . LYS A 1 162 ? -4.975 -2.314 21.531 1.00 93.19 162 LYS A N 1
ATOM 1303 C CA . LYS A 1 162 ? -5.864 -1.239 22.013 1.00 93.19 162 LYS A CA 1
ATOM 1304 C C . LYS A 1 162 ? -5.848 -0.015 21.089 1.00 93.19 162 LYS A C 1
ATOM 1306 O O . LYS A 1 162 ? -6.893 0.579 20.842 1.00 93.19 162 LYS A O 1
ATOM 1311 N N . SER A 1 163 ? -4.674 0.369 20.586 1.00 92.12 163 SER A N 1
ATOM 1312 C CA . SER A 1 163 ? -4.507 1.528 19.703 1.00 92.12 163 SER A CA 1
ATOM 1313 C C . SER A 1 163 ? -5.110 1.305 18.313 1.00 92.12 163 SER A C 1
ATOM 1315 O O . SER A 1 163 ? -5.738 2.219 17.776 1.00 92.12 163 SER A O 1
ATOM 1317 N N . ALA A 1 164 ? -4.981 0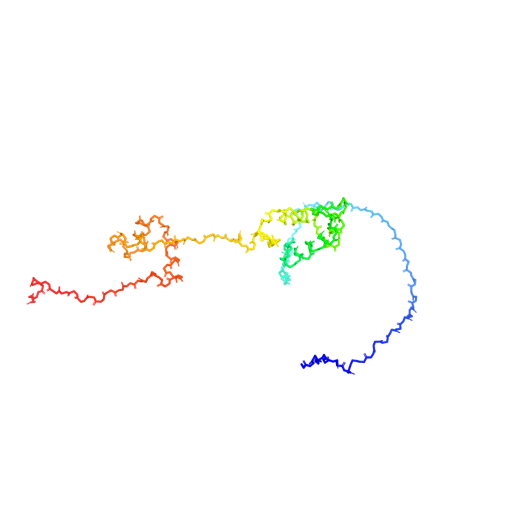.103 17.739 1.00 90.06 164 ALA A N 1
ATOM 1318 C CA . ALA A 1 164 ? -5.609 -0.233 16.461 1.00 90.06 164 ALA A CA 1
ATOM 1319 C C . ALA A 1 164 ? -7.136 -0.187 16.568 1.00 90.06 164 ALA A C 1
ATOM 1321 O O . ALA A 1 164 ? -7.792 0.433 15.728 1.00 90.06 164 ALA A O 1
ATOM 1322 N N . LEU A 1 165 ? -7.677 -0.766 17.640 1.00 90.62 165 LEU A N 1
ATOM 1323 C CA . LEU A 1 165 ? -9.109 -0.776 17.904 1.00 90.62 165 LEU A CA 1
ATOM 1324 C C . LEU A 1 165 ? -9.650 0.630 18.206 1.00 90.62 165 LEU A C 1
ATOM 1326 O O . LEU A 1 165 ? -10.689 1.007 17.676 1.00 90.62 165 LEU A O 1
ATOM 1330 N N . HIS A 1 166 ? -8.924 1.444 18.980 1.00 90.44 166 HIS A N 1
ATOM 1331 C CA . HIS A 1 166 ? -9.290 2.842 19.228 1.00 90.44 166 HIS A CA 1
ATOM 1332 C C . HIS A 1 166 ? -9.362 3.656 17.934 1.00 90.44 166 HIS A C 1
ATOM 1334 O O . HIS A 1 166 ? -10.336 4.369 17.710 1.00 90.44 166 HIS A O 1
ATOM 1340 N N . ARG A 1 167 ? -8.352 3.527 17.063 1.00 89.62 167 ARG A N 1
ATOM 1341 C CA . ARG A 1 167 ? -8.372 4.178 15.748 1.00 89.62 167 ARG A CA 1
ATOM 1342 C C . ARG A 1 167 ? -9.581 3.733 14.932 1.00 89.62 167 ARG A C 1
ATOM 1344 O O . ARG A 1 167 ? -10.235 4.599 14.378 1.00 89.62 167 ARG A O 1
ATOM 1351 N N . LYS A 1 168 ? -9.895 2.432 14.912 1.00 86.44 168 LYS A N 1
ATOM 1352 C CA . LYS A 1 168 ? -11.053 1.887 14.186 1.00 86.44 168 LYS A CA 1
ATOM 1353 C C . LYS A 1 168 ? -12.377 2.467 14.698 1.00 86.44 168 LYS A C 1
ATOM 1355 O O . LYS A 1 168 ? -13.170 2.932 13.899 1.00 86.44 168 LYS A O 1
ATOM 1360 N N . VAL A 1 169 ? -12.581 2.510 16.017 1.00 87.06 169 VAL A N 1
ATOM 1361 C CA . VAL A 1 169 ? -13.781 3.112 16.639 1.00 87.06 169 VAL A CA 1
ATOM 1362 C C . VAL A 1 169 ? -13.920 4.600 16.298 1.00 87.06 169 VAL A C 1
ATOM 1364 O O . VAL A 1 169 ? -15.030 5.106 16.210 1.00 87.06 169 VAL A O 1
ATOM 1367 N N . GLN A 1 170 ? -12.803 5.312 16.122 1.00 86.94 170 GLN A N 1
ATOM 1368 C CA . GLN A 1 170 ? -12.815 6.730 15.763 1.00 86.94 170 GLN A CA 1
ATOM 1369 C C . GLN A 1 170 ? -13.013 6.970 14.259 1.00 86.94 170 GLN A C 1
ATOM 1371 O O . GLN A 1 170 ? -13.638 7.957 13.882 1.00 86.94 170 GLN A O 1
ATOM 1376 N N . SER A 1 171 ? -12.418 6.130 13.405 1.00 84.19 171 SER A N 1
ATOM 1377 C CA . SER A 1 171 ? -12.410 6.321 11.950 1.00 84.19 171 SER A CA 1
ATOM 1378 C C . SER A 1 171 ? -13.576 5.663 11.227 1.00 84.19 171 SER A C 1
ATOM 1380 O O . SER A 1 171 ? -13.939 6.119 10.148 1.00 84.19 171 SER A O 1
ATOM 1382 N N . ASP A 1 172 ? -14.114 4.571 11.764 1.00 79.19 172 ASP A N 1
ATOM 1383 C CA . ASP A 1 172 ? -15.162 3.784 11.125 1.00 79.19 172 ASP A CA 1
ATOM 1384 C C . ASP A 1 172 ? -16.466 3.884 11.921 1.00 79.19 172 ASP A C 1
ATOM 1386 O O . ASP A 1 172 ? -16.487 3.620 13.122 1.00 79.19 172 ASP A O 1
ATOM 1390 N N . ASP A 1 173 ? -17.573 4.187 11.242 1.00 67.69 173 ASP A N 1
ATOM 1391 C CA . ASP A 1 173 ? -18.908 4.293 11.865 1.00 67.69 173 ASP A CA 1
ATOM 1392 C C . ASP A 1 173 ? -19.525 2.918 12.206 1.00 67.69 173 ASP A C 1
ATOM 1394 O O . ASP A 1 173 ? -20.627 2.815 12.736 1.00 67.69 173 ASP A O 1
ATOM 1398 N N . ASP A 1 174 ? -18.791 1.834 11.939 1.00 71.94 174 ASP A N 1
ATOM 1399 C CA . ASP A 1 174 ? -19.227 0.456 12.174 1.00 71.94 174 ASP A CA 1
ATOM 1400 C C . ASP A 1 174 ? -19.248 0.060 13.657 1.00 71.94 174 ASP A C 1
ATOM 1402 O O . ASP A 1 174 ? -19.987 -0.846 14.046 1.00 71.94 174 ASP A O 1
ATOM 1406 N N . ILE A 1 175 ? -18.410 0.689 14.490 1.00 78.06 175 ILE A N 1
ATOM 1407 C CA . ILE A 1 175 ? -18.286 0.361 15.916 1.00 78.06 175 ILE A CA 1
ATOM 1408 C C . ILE A 1 175 ? -18.696 1.583 16.728 1.00 78.06 175 ILE A C 1
ATOM 1410 O O . ILE A 1 175 ? -17.875 2.425 17.088 1.00 78.06 175 ILE A O 1
ATOM 1414 N N . ARG A 1 176 ? -19.987 1.663 17.048 1.00 77.50 176 ARG A N 1
ATOM 1415 C CA . ARG A 1 176 ? -20.549 2.782 17.808 1.00 77.50 176 ARG A CA 1
ATOM 1416 C C . ARG A 1 176 ? -20.653 2.430 19.283 1.00 77.50 176 ARG A C 1
ATOM 1418 O O . ARG A 1 176 ? -21.008 1.314 19.667 1.00 77.50 176 ARG A O 1
ATOM 1425 N N . ARG A 1 177 ? -20.348 3.409 20.133 1.00 76.88 177 ARG A N 1
ATOM 1426 C CA . ARG A 1 177 ? -20.615 3.299 21.567 1.00 76.88 177 ARG A CA 1
ATOM 1427 C C . ARG A 1 177 ? -22.096 3.564 21.785 1.00 76.88 177 ARG A C 1
ATOM 1429 O O . ARG A 1 177 ? -22.575 4.650 21.476 1.00 76.88 177 ARG A O 1
ATOM 1436 N N . HIS A 1 178 ? -22.800 2.588 22.339 1.00 75.56 178 HIS A N 1
ATOM 1437 C CA . HIS A 1 178 ? -24.174 2.776 22.781 1.00 75.56 178 HIS A CA 1
ATOM 1438 C C . HIS A 1 178 ? -24.189 3.003 24.287 1.00 75.56 178 HIS A C 1
ATOM 1440 O O . HIS A 1 178 ? -23.727 2.162 25.058 1.00 75.56 178 HIS A O 1
ATOM 1446 N N . THR A 1 179 ? -24.733 4.139 24.705 1.00 75.81 179 THR A N 1
ATOM 1447 C CA . THR A 1 179 ? -25.172 4.349 26.081 1.00 75.81 179 THR A CA 1
ATOM 1448 C C . THR A 1 179 ? -26.646 3.982 26.138 1.00 75.81 179 THR A C 1
ATOM 1450 O O . THR A 1 179 ? -27.446 4.469 25.343 1.00 75.81 179 THR A O 1
ATOM 1453 N N . ASN A 1 180 ? -27.013 3.072 27.035 1.00 71.50 180 ASN A N 1
ATOM 1454 C CA . ASN A 1 180 ? -28.415 2.748 27.245 1.00 71.50 180 ASN A CA 1
ATOM 1455 C C . ASN A 1 180 ? -28.923 3.536 28.462 1.00 71.50 180 ASN A C 1
ATOM 1457 O O . ASN A 1 180 ? -28.431 3.286 29.566 1.00 71.50 180 ASN A O 1
ATOM 1461 N N . PRO A 1 181 ? -29.882 4.465 28.304 1.00 77.00 181 PRO A N 1
ATOM 1462 C CA . PRO A 1 181 ? -30.484 5.198 29.412 1.00 77.00 181 PRO A CA 1
ATOM 1463 C C . PRO A 1 181 ? -31.550 4.343 30.114 1.00 77.00 181 PRO A C 1
ATOM 1465 O O . PRO A 1 181 ? -32.684 4.782 30.315 1.00 77.00 181 PRO A O 1
ATOM 1468 N N . VAL A 1 182 ? -31.218 3.100 30.479 1.00 77.75 182 VAL A N 1
ATOM 1469 C CA . VAL A 1 182 ? -32.134 2.287 31.285 1.00 77.75 182 VAL A CA 1
ATOM 1470 C C . VAL A 1 182 ? -32.234 2.942 32.649 1.00 77.75 182 VAL A C 1
ATOM 1472 O O . VAL A 1 182 ? -31.248 3.020 33.381 1.00 77.75 182 VAL A O 1
ATOM 1475 N N . LYS A 1 183 ? -33.436 3.395 33.003 1.00 80.12 183 LYS A N 1
ATOM 1476 C CA . LYS A 1 183 ? -33.731 3.794 34.375 1.00 80.12 183 LYS A CA 1
ATOM 1477 C C . LYS A 1 183 ? -33.680 2.526 35.231 1.00 80.12 183 LYS A C 1
ATOM 1479 O O . LYS A 1 183 ? -34.492 1.630 34.989 1.00 80.12 183 LYS A O 1
ATOM 1484 N N . PRO A 1 184 ? -32.732 2.395 36.175 1.00 80.62 184 PRO A N 1
ATOM 1485 C CA . PRO A 1 184 ? -32.674 1.213 37.017 1.00 80.62 184 PRO A CA 1
ATOM 1486 C C . PRO A 1 184 ? -33.987 1.110 37.793 1.00 80.62 184 PRO A C 1
ATOM 1488 O O . PRO A 1 184 ? -34.392 2.049 38.477 1.00 80.62 184 PRO A O 1
ATOM 1491 N N . LEU A 1 185 ? -34.674 -0.022 37.656 1.00 82.00 185 LEU A N 1
ATOM 1492 C CA . LEU A 1 185 ? -35.885 -0.278 38.422 1.00 82.00 185 LEU A CA 1
ATOM 1493 C C . LEU A 1 185 ? -35.496 -0.537 39.879 1.00 82.00 185 LEU A C 1
ATOM 1495 O O . LEU A 1 185 ? -34.589 -1.325 40.163 1.00 82.00 185 LEU A O 1
ATOM 1499 N N . LEU A 1 186 ? -36.183 0.128 40.807 1.00 83.31 186 LEU A N 1
ATOM 1500 C CA . LEU A 1 186 ? -35.993 -0.109 42.233 1.00 83.31 186 LEU A CA 1
ATOM 1501 C C . LEU A 1 186 ? -36.475 -1.522 42.577 1.00 83.31 186 LEU A C 1
ATOM 1503 O O . LEU A 1 186 ? -37.613 -1.893 42.283 1.00 83.31 186 LEU A O 1
ATOM 1507 N N . LYS A 1 187 ? -35.606 -2.304 43.222 1.00 88.00 187 LYS A N 1
ATOM 1508 C CA . LYS A 1 187 ? -35.996 -3.566 43.864 1.00 88.00 187 LYS A CA 1
ATOM 1509 C C . LYS A 1 187 ? -36.942 -3.267 45.025 1.00 88.00 187 LYS A C 1
ATOM 1511 O O . LYS A 1 187 ? -36.824 -2.208 45.632 1.00 88.00 187 LYS A O 1
ATOM 1516 N N . ASP A 1 188 ? -37.822 -4.202 45.378 1.00 86.00 188 ASP A N 1
ATOM 1517 C CA . ASP A 1 188 ? -38.810 -3.998 46.453 1.00 86.00 188 ASP A CA 1
ATOM 1518 C C . ASP A 1 188 ? -38.178 -3.632 47.805 1.00 86.00 188 ASP A C 1
ATOM 1520 O O . ASP A 1 188 ? -38.749 -2.846 48.555 1.00 86.00 188 ASP A O 1
ATOM 1524 N N . ALA A 1 189 ? -36.953 -4.101 48.068 1.00 85.19 189 ALA A N 1
ATOM 1525 C CA . ALA A 1 189 ? -36.170 -3.721 49.245 1.00 85.19 189 ALA A CA 1
ATOM 1526 C C . ALA A 1 189 ? -35.821 -2.217 49.299 1.00 85.19 189 ALA A C 1
ATOM 1528 O O . ALA A 1 189 ? -35.675 -1.664 50.380 1.00 85.19 189 ALA A O 1
ATOM 1529 N N . ASN A 1 190 ? -35.727 -1.553 48.142 1.00 81.06 190 ASN A N 1
ATOM 1530 C CA . ASN A 1 190 ? -35.369 -0.138 47.999 1.00 81.06 190 ASN A CA 1
ATOM 1531 C C . ASN A 1 190 ? -36.599 0.767 47.782 1.00 81.06 190 ASN A C 1
ATOM 1533 O O . ASN A 1 190 ? -36.439 1.951 47.496 1.00 81.06 190 ASN A O 1
ATOM 1537 N N . LYS A 1 191 ? -37.822 0.215 47.842 1.00 83.81 191 LYS A N 1
ATOM 1538 C CA . LYS A 1 191 ? -39.079 0.966 47.646 1.00 83.81 191 LYS A CA 1
ATOM 1539 C C . LYS A 1 191 ? -39.655 1.552 48.937 1.00 83.81 191 LYS A C 1
ATOM 1541 O O . LYS A 1 191 ? -40.634 2.286 48.871 1.00 83.81 191 LYS A O 1
ATOM 1546 N N . LYS A 1 192 ? -39.094 1.212 50.097 1.00 74.81 192 LYS A N 1
ATOM 1547 C CA . LYS A 1 19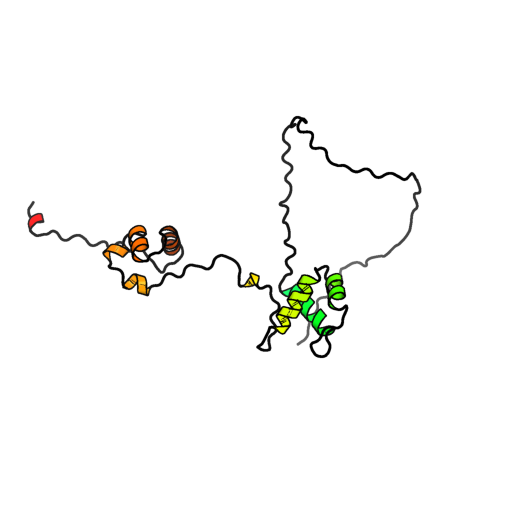2 ? -39.537 1.727 51.394 1.00 74.81 192 LYS A CA 1
ATOM 1548 C C . LYS A 1 192 ? -38.538 2.784 51.860 1.00 74.81 192 LYS A C 1
ATOM 1550 O O . LYS A 1 192 ? -37.412 2.433 52.201 1.00 74.81 192 LYS A O 1
ATOM 1555 N N . ALA A 1 193 ? -38.949 4.047 51.768 1.00 58.12 193 ALA A N 1
ATOM 1556 C CA . ALA A 1 193 ? -38.324 5.173 52.456 1.00 58.12 193 ALA A CA 1
ATOM 1557 C C . ALA A 1 193 ? -38.895 5.277 53.874 1.00 58.12 193 ALA A C 1
ATOM 1559 O O . ALA A 1 193 ? -40.093 4.939 54.031 1.00 58.12 193 ALA A O 1
#